Protein AF-A0A959DKN3-F1 (afdb_monomer_lite)

Radius of gyration: 27.21 Å; chains: 1; bounding box: 76×93×56 Å

Secondary structure (DSSP, 8-state):
---------------------------HHHHIIIIITTTS--S---GGG-SS--HHHHHHHHHHH--SHHHHHHHHHHHHHS--STT-S-HHHHHHH-SPPPP---HHHHHHHHHHHHHSPPP--TTHHHHHHHH--SPPPPPP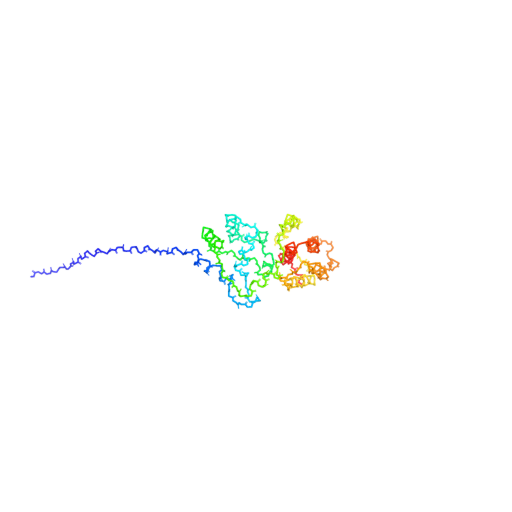THHHHHHHHHHHT----BTTBPEEE-HHHHHHHHHHHHHHHHS-S---TTHHHHHHHHHHHHSPPGGG-S-TT-HHHHHHHHHHHHHHHHHHT-SSHHHHHHHHHHHHHHHHHHHHHEEE--

Structure (mmCIF, N/CA/C/O backbone):
data_AF-A0A959DKN3-F1
#
_entry.id   AF-A0A959DKN3-F1
#
loop_
_atom_site.group_PDB
_atom_site.id
_atom_site.type_symbol
_atom_site.label_atom_id
_atom_site.label_alt_id
_atom_site.label_comp_id
_atom_site.label_asym_id
_atom_site.label_entity_id
_atom_site.label_seq_id
_atom_site.pdbx_PDB_ins_code
_atom_site.Cartn_x
_atom_site.Cartn_y
_atom_site.Cartn_z
_atom_site.occupancy
_atom_site.B_iso_or_equiv
_atom_site.auth_seq_id
_atom_site.auth_comp_id
_atom_site.auth_asym_id
_atom_site.auth_atom_id
_atom_site.pdbx_PDB_model_num
ATOM 1 N N . MET A 1 1 ? -56.287 -75.025 18.715 1.00 42.72 1 MET A N 1
ATOM 2 C CA . MET A 1 1 ? -55.729 -75.278 17.366 1.00 42.72 1 MET A CA 1
ATOM 3 C C . MET A 1 1 ? -56.513 -74.422 16.380 1.00 42.72 1 MET A C 1
ATOM 5 O O . MET A 1 1 ? -57.729 -74.550 16.443 1.00 42.72 1 MET A O 1
ATOM 9 N N . PRO A 1 2 ? -55.921 -73.618 15.477 1.00 58.72 2 PRO A N 1
ATOM 10 C CA . PRO A 1 2 ? -54.515 -73.231 15.309 1.00 58.72 2 PRO A CA 1
ATOM 11 C C . PRO A 1 2 ? -54.271 -71.694 15.233 1.00 58.72 2 PRO A C 1
ATOM 13 O O . PRO A 1 2 ? -55.194 -70.922 15.024 1.00 58.72 2 PRO A O 1
ATOM 16 N N . LEU A 1 3 ? -52.984 -71.335 15.359 1.00 41.75 3 LEU A N 1
ATOM 17 C CA . LEU A 1 3 ? -52.214 -70.274 14.674 1.00 41.75 3 LEU A CA 1
ATOM 18 C C . LEU A 1 3 ? -52.651 -68.793 14.783 1.00 41.75 3 LEU A C 1
ATOM 20 O O . LEU A 1 3 ? -53.693 -68.387 14.295 1.00 41.75 3 LEU A O 1
ATOM 24 N N . LEU A 1 4 ? -51.866 -67.961 15.486 1.00 50.88 4 LEU A N 1
ATOM 25 C CA . LEU A 1 4 ? -50.709 -67.203 14.954 1.00 50.88 4 LEU A CA 1
ATOM 26 C C . LEU A 1 4 ? -51.130 -66.153 13.912 1.00 50.88 4 LEU A C 1
ATOM 28 O O . LEU A 1 4 ? -51.417 -66.506 12.778 1.00 50.88 4 LEU A O 1
ATOM 32 N N . ILE A 1 5 ? -51.056 -64.866 14.267 1.00 53.66 5 ILE A N 1
ATOM 33 C CA . ILE A 1 5 ? -50.046 -63.949 13.715 1.00 53.66 5 ILE A CA 1
ATOM 34 C C . ILE A 1 5 ? -50.030 -62.645 14.523 1.00 53.66 5 ILE A C 1
ATOM 36 O O . ILE A 1 5 ? -51.020 -61.958 14.748 1.00 53.66 5 ILE A O 1
ATOM 40 N N . PHE A 1 6 ? -48.815 -62.390 14.975 1.00 54.50 6 PHE A N 1
ATOM 41 C CA . PHE A 1 6 ? -48.241 -61.231 15.617 1.00 54.50 6 PHE A CA 1
ATOM 42 C C . PHE A 1 6 ? -48.359 -60.000 14.700 1.00 54.50 6 PHE A C 1
ATOM 44 O O . PHE A 1 6 ? -47.881 -60.043 13.571 1.00 54.50 6 PHE A O 1
ATOM 51 N N . SER A 1 7 ? -48.928 -58.891 15.170 1.00 52.72 7 SER A N 1
ATOM 52 C CA . SER A 1 7 ? -48.533 -57.569 14.666 1.00 52.72 7 SER A CA 1
ATOM 53 C C . SER A 1 7 ? -48.800 -56.509 15.726 1.00 52.72 7 SER A C 1
ATOM 55 O O . SER A 1 7 ? -49.830 -55.841 15.771 1.00 52.72 7 SER A O 1
ATOM 57 N N . LEU A 1 8 ? -47.834 -56.428 16.636 1.00 56.06 8 LEU A N 1
ATOM 58 C CA . LEU A 1 8 ? -47.603 -55.308 17.528 1.00 56.06 8 LEU A CA 1
ATOM 59 C C . LEU A 1 8 ? -47.197 -54.099 16.671 1.00 56.06 8 LEU A C 1
ATOM 61 O O . LEU A 1 8 ? -46.013 -53.875 16.438 1.00 56.06 8 LEU A O 1
ATOM 65 N N . PHE A 1 9 ? -48.167 -53.324 16.188 1.00 54.66 9 PHE A N 1
ATOM 66 C CA . PHE A 1 9 ? -47.894 -51.990 15.657 1.00 54.66 9 PHE A CA 1
ATOM 67 C C . PHE A 1 9 ? -47.978 -50.995 16.817 1.00 54.66 9 PHE A C 1
ATOM 69 O O . PHE A 1 9 ? -48.997 -50.352 17.064 1.00 54.66 9 PHE A O 1
ATOM 76 N N . LEU A 1 10 ? -46.893 -50.943 17.594 1.00 52.59 10 LEU A N 1
ATOM 77 C CA . LEU A 1 10 ? -46.654 -49.880 18.559 1.00 52.59 10 LEU A CA 1
ATOM 78 C C . LEU A 1 10 ? -46.462 -48.586 17.752 1.00 52.59 10 LEU A C 1
ATOM 80 O O . LEU A 1 10 ? -45.443 -48.403 17.090 1.00 52.59 10 LEU A O 1
ATOM 84 N N . LEU A 1 11 ? -47.467 -47.711 17.772 1.00 51.62 11 LEU A N 1
ATOM 85 C CA . LEU A 1 11 ? -47.377 -46.334 17.288 1.00 51.62 11 LEU A CA 1
ATOM 86 C C . LEU A 1 11 ? -46.389 -45.574 18.182 1.00 51.62 11 LEU A C 1
ATOM 88 O O . LEU A 1 11 ? -46.758 -44.973 19.189 1.00 51.62 11 LEU A O 1
ATOM 92 N N . ILE A 1 12 ? -45.110 -45.638 17.821 1.00 54.75 12 ILE A N 1
ATOM 93 C CA . ILE A 1 12 ? -44.083 -44.753 18.359 1.00 54.75 12 ILE A CA 1
ATOM 94 C C . ILE A 1 12 ? -44.332 -43.394 17.701 1.00 54.75 12 ILE A C 1
ATOM 96 O O . ILE A 1 12 ? -43.938 -43.168 16.557 1.00 54.75 12 ILE A O 1
ATOM 100 N N . LEU A 1 13 ? -45.031 -42.493 18.398 1.00 55.94 13 LEU A N 1
ATOM 101 C CA . LEU A 1 13 ? -44.954 -41.066 18.094 1.00 55.94 13 LEU A CA 1
ATOM 102 C C . LEU A 1 13 ? -43.517 -40.621 18.392 1.00 55.94 13 LEU A C 1
ATOM 104 O O . LEU A 1 13 ? -43.190 -40.202 19.500 1.00 55.94 13 LEU A O 1
ATOM 108 N N . GLY A 1 14 ? -42.643 -40.774 17.400 1.00 48.59 14 GLY A N 1
ATOM 109 C CA . GLY A 1 14 ? -41.348 -40.119 17.383 1.00 48.59 14 GLY A CA 1
ATOM 110 C C . GLY A 1 14 ? -41.577 -38.621 17.247 1.00 48.59 14 GLY A C 1
ATOM 111 O O . GLY A 1 14 ? -42.029 -38.149 16.205 1.00 48.59 14 GLY A O 1
ATOM 112 N N . CYS A 1 15 ? -41.285 -37.871 18.307 1.00 47.53 15 CYS A N 1
ATOM 113 C CA . CYS A 1 15 ? -41.100 -36.432 18.209 1.00 47.53 15 CYS A CA 1
ATOM 114 C C . CYS A 1 15 ? -40.001 -36.158 17.174 1.00 47.53 15 CYS A C 1
ATOM 116 O O . CYS A 1 15 ? -38.834 -36.464 17.419 1.00 47.53 15 CYS A O 1
ATOM 118 N N . ASN A 1 16 ? -40.363 -35.554 16.041 1.00 50.94 16 ASN A N 1
ATOM 119 C CA . ASN A 1 16 ? -39.405 -34.877 15.174 1.00 50.94 16 ASN A CA 1
ATOM 120 C C . ASN A 1 16 ? -38.874 -33.662 15.940 1.00 50.94 16 ASN A C 1
ATOM 122 O O . ASN A 1 16 ? -39.424 -32.566 15.859 1.00 50.94 16 ASN A O 1
ATOM 126 N N . GLN A 1 17 ? -37.798 -33.854 16.698 1.00 51.88 17 GLN A N 1
ATOM 127 C CA . GLN A 1 17 ? -36.894 -32.752 16.976 1.00 51.88 17 GLN A CA 1
ATOM 128 C C . GLN A 1 17 ? -36.149 -32.484 15.673 1.00 51.88 17 GLN A C 1
ATOM 130 O O . GLN A 1 17 ? -35.078 -33.027 15.418 1.00 51.88 17 GLN A O 1
ATOM 135 N N . THR A 1 18 ? -36.739 -31.650 14.819 1.00 41.91 18 THR A N 1
ATOM 136 C CA . THR A 1 18 ? -35.932 -30.821 13.932 1.00 41.91 18 THR A CA 1
ATOM 137 C C . THR A 1 18 ? -35.032 -30.008 14.848 1.00 41.91 18 THR A C 1
ATOM 139 O O . THR A 1 18 ? -35.462 -29.010 15.429 1.00 41.91 18 THR A O 1
ATOM 142 N N . SER A 1 19 ? -33.797 -30.473 15.038 1.00 46.41 19 SER A N 1
ATOM 143 C CA . SER A 1 19 ? -32.715 -29.614 15.479 1.00 46.41 19 SER A CA 1
ATOM 144 C C . SER A 1 19 ? -32.533 -28.586 14.369 1.00 46.41 19 SER A C 1
ATOM 146 O O . SER A 1 19 ? -31.730 -28.767 13.455 1.00 46.41 19 SER A O 1
ATOM 148 N N . ASN A 1 20 ? -33.337 -27.524 14.413 1.00 42.75 20 ASN A N 1
ATOM 149 C CA . ASN A 1 20 ? -32.914 -26.255 13.863 1.00 42.75 20 ASN A CA 1
ATOM 150 C C . ASN A 1 20 ? -31.587 -25.996 14.563 1.00 42.75 20 ASN A C 1
ATOM 152 O O . ASN A 1 20 ? -31.570 -25.759 15.773 1.00 42.75 20 ASN A O 1
ATOM 156 N N . GLY A 1 21 ? -30.483 -26.184 13.841 1.00 38.47 21 GLY A N 1
ATOM 157 C CA . GLY A 1 21 ? -29.200 -25.692 14.293 1.00 38.47 21 GLY A CA 1
ATOM 158 C C . GLY A 1 21 ? -29.416 -24.213 14.544 1.00 38.47 21 GLY A C 1
ATOM 159 O O . GLY A 1 21 ? -29.596 -23.448 13.602 1.00 38.47 21 GLY A O 1
ATOM 160 N N . ILE A 1 22 ? -29.522 -23.833 15.814 1.00 42.72 22 ILE A N 1
ATOM 161 C CA . ILE A 1 22 ? -29.377 -22.445 16.207 1.00 42.72 22 ILE A CA 1
ATOM 162 C C . ILE A 1 22 ? -27.910 -22.179 15.906 1.00 42.72 22 ILE A C 1
ATOM 164 O O . ILE A 1 22 ? -27.031 -22.535 16.687 1.00 42.72 22 ILE A O 1
ATOM 168 N N . GLU A 1 23 ? -27.644 -21.681 14.704 1.00 48.72 23 GLU A N 1
ATOM 169 C CA . GLU A 1 23 ? -26.384 -21.038 14.398 1.00 48.72 23 GLU A CA 1
ATOM 170 C C . GLU A 1 23 ? -26.355 -19.822 15.319 1.00 48.72 23 GLU A C 1
ATOM 172 O O . GLU A 1 23 ? -27.047 -18.829 15.099 1.00 48.72 23 GLU A O 1
ATOM 177 N N . THR A 1 24 ? -25.704 -19.973 16.471 1.00 52.00 24 THR A N 1
ATOM 178 C CA . THR A 1 24 ? -25.562 -18.896 17.441 1.00 52.00 24 THR A CA 1
ATOM 179 C C . THR A 1 24 ? -24.863 -17.757 16.711 1.00 52.00 24 THR A C 1
ATOM 181 O O . THR A 1 24 ? -23.69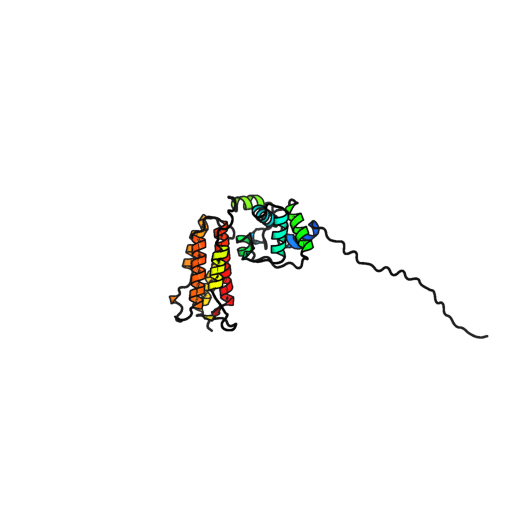2 -17.891 16.358 1.00 52.00 24 THR A O 1
ATOM 184 N N . GLN A 1 25 ? -25.593 -16.679 16.417 1.00 68.75 25 GLN A N 1
ATOM 185 C CA . GLN A 1 25 ? -25.053 -15.517 15.720 1.00 68.75 25 GLN A CA 1
ATOM 186 C C . GLN A 1 25 ? -23.854 -15.004 16.525 1.00 68.75 25 GLN A C 1
ATOM 188 O O . GLN A 1 25 ? -24.012 -14.605 17.681 1.00 68.75 25 GLN A O 1
ATOM 193 N N . SER A 1 26 ? -22.651 -15.097 15.954 1.00 80.38 26 SER A N 1
ATOM 194 C CA . SER A 1 26 ? -21.432 -14.660 16.631 1.00 80.38 26 SER A CA 1
ATOM 195 C C . SER A 1 26 ? -21.464 -13.155 16.845 1.00 80.38 26 SER A C 1
ATOM 197 O O . SER A 1 26 ? -21.915 -12.392 15.989 1.00 80.38 26 SER A O 1
ATOM 199 N N . THR A 1 27 ? -20.978 -12.717 18.000 1.00 91.56 27 THR A N 1
ATOM 200 C CA . THR A 1 27 ? -20.916 -11.290 18.329 1.00 91.56 27 THR A CA 1
ATOM 201 C C . THR A 1 27 ? -19.882 -10.571 17.456 1.00 91.56 27 THR A C 1
ATOM 203 O O . THR A 1 27 ? -18.929 -11.177 16.958 1.00 91.56 27 THR A O 1
ATOM 206 N N . ALA A 1 28 ? -20.007 -9.248 17.315 1.00 91.62 28 ALA A N 1
ATOM 207 C CA . ALA A 1 28 ? -19.018 -8.445 16.589 1.00 91.62 28 ALA A CA 1
ATOM 208 C C . ALA A 1 28 ? -17.594 -8.594 17.169 1.00 91.62 28 ALA A C 1
ATOM 210 O O . ALA A 1 28 ? -16.632 -8.694 16.411 1.00 91.62 28 ALA A O 1
ATOM 211 N N . ALA A 1 29 ? -17.459 -8.698 18.497 1.00 93.44 29 ALA A N 1
ATOM 212 C CA . ALA A 1 29 ? -16.178 -8.940 19.165 1.00 93.44 29 ALA A CA 1
ATOM 213 C C . ALA A 1 29 ? -15.566 -10.304 18.790 1.00 93.44 29 ALA A C 1
ATOM 215 O O . ALA A 1 29 ? -14.375 -10.404 18.492 1.00 93.44 29 ALA A O 1
ATOM 216 N N . GLU A 1 30 ? -16.381 -11.363 18.766 1.00 94.31 30 GLU A N 1
ATOM 217 C CA . GLU A 1 30 ? -15.944 -12.693 18.322 1.00 94.31 30 GLU A CA 1
ATOM 218 C C . GLU A 1 30 ? -15.526 -12.681 16.849 1.00 94.31 30 GLU A C 1
ATOM 220 O O . GLU A 1 30 ? -14.524 -13.300 16.491 1.00 94.31 30 GLU A O 1
ATOM 225 N N . ASN A 1 31 ? -16.251 -11.943 16.006 1.00 94.94 31 ASN A N 1
ATOM 226 C CA . ASN A 1 31 ? -15.935 -11.805 14.587 1.00 94.94 31 ASN A CA 1
ATOM 227 C C . ASN A 1 31 ? -14.637 -11.021 14.350 1.00 94.94 31 ASN A C 1
ATOM 229 O O . ASN A 1 31 ? -13.834 -11.434 13.515 1.00 94.94 31 ASN A O 1
ATOM 233 N N . VAL A 1 32 ? -14.366 -9.962 15.119 1.00 95.88 32 VAL A N 1
ATOM 234 C CA . VAL A 1 32 ? -13.070 -9.258 15.086 1.00 95.88 32 VAL A CA 1
ATOM 235 C C . VAL A 1 32 ? -11.925 -10.218 15.409 1.00 95.88 32 VAL A C 1
ATOM 237 O O . VAL A 1 32 ? -10.952 -10.299 14.657 1.00 95.88 32 VAL A O 1
ATOM 240 N N . ASN A 1 33 ? -12.055 -10.999 16.484 1.00 93.38 33 ASN A N 1
ATOM 241 C CA . ASN A 1 33 ? -11.022 -11.959 16.879 1.00 93.38 33 ASN A CA 1
ATOM 242 C C . ASN A 1 33 ? -10.828 -13.070 15.841 1.00 93.38 33 ASN A C 1
ATOM 244 O O . ASN A 1 33 ? -9.698 -13.452 15.542 1.00 93.38 33 ASN A O 1
ATOM 248 N N . ARG A 1 34 ? -11.925 -13.573 15.270 1.00 93.38 34 ARG A N 1
ATOM 249 C CA . ARG A 1 34 ? -11.907 -14.667 14.294 1.00 93.38 34 ARG A CA 1
ATOM 250 C C . ARG A 1 34 ? -11.340 -14.245 12.941 1.00 93.38 34 ARG A C 1
ATOM 252 O O . ARG A 1 34 ? -10.588 -15.011 12.347 1.00 93.38 34 ARG A O 1
ATOM 259 N N . TYR A 1 35 ? -11.729 -13.072 12.446 1.00 95.75 35 TYR A N 1
ATOM 260 C CA . TYR A 1 35 ? -11.482 -12.680 11.058 1.00 95.75 35 TYR A CA 1
ATOM 261 C C . TYR A 1 35 ? -10.420 -11.594 10.892 1.00 95.75 35 TYR A C 1
ATOM 263 O O . TYR A 1 35 ? -9.766 -11.546 9.854 1.00 95.75 35 TYR A O 1
ATOM 271 N N . CYS A 1 36 ? -10.230 -10.720 11.882 1.00 96.56 36 CYS A N 1
ATOM 272 C CA . CYS A 1 36 ? -9.334 -9.569 11.751 1.00 96.56 36 CYS A CA 1
ATOM 273 C C . CYS A 1 36 ? -8.008 -9.811 12.477 1.00 96.56 36 CYS A C 1
ATOM 275 O O . CYS A 1 36 ? -6.940 -9.689 11.878 1.00 96.56 36 CYS A O 1
ATOM 277 N N . VAL A 1 37 ? -8.072 -10.198 13.756 1.00 95.50 37 VAL A N 1
ATOM 278 C CA . VAL A 1 37 ? -6.893 -10.308 14.640 1.00 95.50 37 VAL A CA 1
ATOM 279 C C . VAL A 1 37 ? -5.945 -11.437 14.225 1.00 95.50 37 VAL A C 1
ATOM 281 O O . VAL A 1 37 ? -4.753 -11.364 14.515 1.00 95.50 37 VAL A O 1
ATOM 284 N N . VAL A 1 38 ? -6.435 -12.435 13.479 1.00 93.19 38 VAL A N 1
ATOM 285 C CA . VAL A 1 38 ? -5.608 -13.522 12.924 1.00 93.19 38 VAL A CA 1
ATOM 286 C C . VAL A 1 38 ? -4.409 -13.003 12.117 1.00 93.19 38 VAL A C 1
ATOM 288 O O . VAL A 1 38 ? -3.334 -13.594 12.180 1.00 93.19 38 VAL A O 1
ATOM 291 N N . CYS A 1 39 ? -4.575 -11.872 11.423 1.00 96.19 39 CYS A N 1
ATOM 292 C CA . CYS A 1 39 ? -3.494 -11.184 10.717 1.00 96.19 39 CYS A CA 1
ATOM 293 C C . CYS A 1 39 ? -3.134 -9.853 11.392 1.00 96.19 39 CYS A C 1
ATOM 295 O O . CYS A 1 39 ? -1.956 -9.553 11.578 1.00 96.19 39 CYS A O 1
ATOM 297 N N . HIS A 1 40 ? -4.136 -9.061 11.789 1.00 96.69 40 HIS A N 1
ATOM 298 C CA . HIS A 1 40 ? -3.973 -7.743 12.414 1.00 96.69 40 HIS A CA 1
ATOM 299 C C . HIS A 1 40 ? -3.761 -7.857 13.929 1.00 96.69 40 HIS A C 1
ATOM 301 O O . HIS A 1 40 ? -4.529 -7.326 14.734 1.00 96.69 40 HIS A O 1
ATOM 307 N N . THR A 1 41 ? -2.731 -8.607 14.309 1.00 95.31 41 THR A N 1
ATOM 308 C CA . THR A 1 41 ? -2.482 -9.012 15.693 1.00 95.31 41 THR A CA 1
ATOM 309 C C . THR A 1 41 ? -2.159 -7.838 16.622 1.00 95.31 41 THR A C 1
ATOM 311 O O . THR A 1 41 ? -1.542 -6.848 16.224 1.00 95.31 41 THR A O 1
ATOM 314 N N . SER A 1 42 ? -2.551 -7.979 17.888 1.00 94.38 42 SER A N 1
ATOM 315 C CA . SER A 1 42 ? -2.141 -7.117 19.002 1.00 94.38 42 SER A CA 1
ATOM 316 C C . SER A 1 42 ? -0.982 -7.707 19.815 1.00 94.38 42 SER A C 1
ATOM 318 O O . SER A 1 42 ? -0.538 -7.102 20.787 1.00 94.38 42 SER A O 1
ATOM 320 N N . GLN A 1 43 ? -0.488 -8.892 19.442 1.00 94.88 43 GLN A N 1
ATOM 321 C CA . GLN A 1 43 ? 0.599 -9.557 20.156 1.00 94.88 43 GLN A CA 1
ATOM 322 C C . GLN A 1 43 ? 1.924 -8.799 20.007 1.00 94.88 43 GLN A C 1
ATOM 324 O O . GLN A 1 43 ? 2.211 -8.208 18.966 1.00 94.88 43 GLN A O 1
ATOM 329 N N . ASN A 1 44 ? 2.773 -8.906 21.031 1.00 93.00 44 ASN A N 1
ATOM 330 C CA . ASN A 1 44 ? 4.137 -8.371 21.059 1.00 93.00 44 ASN A CA 1
ATOM 331 C C . ASN A 1 44 ? 5.102 -9.178 20.178 1.00 93.00 44 ASN A C 1
ATOM 333 O O . ASN A 1 44 ? 6.092 -9.735 20.657 1.00 93.00 44 ASN A O 1
ATOM 337 N N . LEU A 1 45 ? 4.800 -9.269 18.887 1.00 91.94 45 LEU A N 1
ATOM 338 C CA . LEU A 1 45 ? 5.707 -9.839 17.902 1.00 91.94 45 LEU A CA 1
ATOM 339 C C . LEU A 1 45 ? 6.751 -8.795 17.485 1.00 91.94 45 LEU A C 1
ATOM 341 O O . LEU A 1 45 ? 6.443 -7.596 17.490 1.00 91.94 45 LEU A O 1
ATOM 345 N N . PRO A 1 46 ? 7.965 -9.234 17.101 1.00 88.44 46 PRO A N 1
ATOM 346 C CA . PRO A 1 46 ? 8.886 -8.391 16.354 1.00 88.44 46 PRO A CA 1
ATOM 347 C C . PRO A 1 46 ? 8.199 -7.862 15.098 1.00 88.44 46 PRO A C 1
ATOM 349 O O . PRO A 1 46 ? 7.409 -8.569 14.464 1.00 88.44 46 PRO A O 1
ATOM 352 N N . GLU A 1 47 ? 8.499 -6.624 14.730 1.00 82.81 47 GLU A N 1
ATOM 353 C CA . GLU A 1 47 ? 7.800 -5.939 13.651 1.00 82.81 47 GLU A CA 1
ATOM 354 C C . GLU A 1 47 ? 7.951 -6.685 12.317 1.00 82.81 47 GLU A C 1
ATOM 356 O O . GLU A 1 47 ? 6.986 -6.873 11.579 1.00 82.81 47 GLU A O 1
ATOM 361 N N . GLU A 1 48 ? 9.147 -7.199 12.035 1.00 86.44 48 GLU A N 1
ATOM 362 C CA . GLU A 1 48 ? 9.477 -8.009 10.861 1.00 86.44 48 GLU A CA 1
ATOM 363 C C . GLU A 1 48 ? 8.684 -9.322 10.758 1.00 86.44 48 GLU A C 1
ATOM 365 O O . GLU A 1 48 ? 8.619 -9.912 9.683 1.00 86.44 48 GLU A O 1
ATOM 370 N N . SER A 1 49 ? 8.076 -9.775 11.860 1.00 92.38 49 SER A N 1
ATOM 371 C CA . SER A 1 49 ? 7.233 -10.977 11.901 1.00 92.38 49 SER A CA 1
ATOM 372 C C . SER A 1 49 ? 5.752 -10.679 11.652 1.00 92.38 49 SER A C 1
ATOM 374 O O . SER A 1 49 ? 4.951 -11.609 11.542 1.00 92.38 49 SER A O 1
ATOM 376 N N . LEU A 1 50 ? 5.363 -9.402 11.582 1.00 92.94 50 LEU A N 1
ATOM 377 C CA . LEU A 1 50 ? 3.997 -9.014 11.246 1.00 92.94 50 LEU A CA 1
ATOM 378 C C . LEU A 1 50 ? 3.703 -9.316 9.774 1.00 92.94 50 LEU A C 1
ATOM 380 O O . LEU A 1 50 ? 4.551 -9.135 8.903 1.00 92.94 50 LEU A O 1
ATOM 384 N N . ILE A 1 51 ? 2.467 -9.730 9.502 1.00 95.12 51 ILE A N 1
ATOM 385 C CA . ILE A 1 51 ? 1.956 -9.973 8.142 1.00 95.12 51 ILE A CA 1
ATOM 386 C C . ILE A 1 51 ? 0.874 -8.968 7.728 1.00 95.12 51 ILE A C 1
ATOM 388 O O . ILE A 1 51 ? 0.400 -8.996 6.598 1.00 95.12 51 ILE A O 1
ATOM 392 N N . ALA A 1 52 ? 0.468 -8.098 8.651 1.00 96.25 52 ALA A N 1
ATOM 393 C CA . ALA A 1 52 ? -0.486 -7.017 8.460 1.00 96.25 52 ALA A CA 1
ATOM 394 C C . ALA A 1 52 ? -0.232 -5.942 9.537 1.00 96.25 52 ALA A C 1
ATOM 396 O O . ALA A 1 52 ? 0.363 -6.250 10.576 1.00 96.25 52 ALA A O 1
ATOM 397 N N . PRO A 1 53 ? -0.669 -4.685 9.340 1.00 94.81 53 PRO A N 1
ATOM 398 C CA . PRO A 1 53 ? -0.557 -3.672 10.387 1.00 94.81 53 PRO A CA 1
ATOM 399 C C . PRO A 1 53 ? -1.422 -4.052 11.604 1.00 94.81 53 PRO A C 1
ATOM 401 O O . PRO A 1 53 ? -2.503 -4.609 11.408 1.00 94.81 53 PRO A O 1
ATOM 404 N N . PRO A 1 54 ? -1.030 -3.723 12.848 1.00 96.00 54 PRO A N 1
ATOM 405 C CA . PRO A 1 54 ? -1.895 -3.924 14.013 1.00 96.00 54 PRO A CA 1
ATOM 406 C C . PRO A 1 54 ? -3.278 -3.287 13.810 1.00 96.00 54 PRO A C 1
ATOM 408 O O . PRO A 1 54 ? -3.378 -2.199 13.236 1.00 96.00 54 PRO A O 1
ATOM 411 N N . LEU A 1 55 ? -4.349 -3.935 14.285 1.00 97.62 55 LEU A N 1
ATOM 412 C CA . LEU A 1 55 ? -5.719 -3.458 14.035 1.00 97.62 55 LEU A CA 1
ATOM 413 C C . LEU A 1 55 ? -5.968 -2.053 14.607 1.00 97.62 55 LEU A C 1
ATOM 415 O O . LEU A 1 55 ? -6.671 -1.250 13.998 1.00 97.62 55 LEU A O 1
ATOM 419 N N . GLU A 1 56 ? -5.326 -1.721 15.727 1.00 96.69 56 GLU A N 1
ATOM 420 C CA . GLU A 1 56 ? -5.343 -0.373 16.304 1.00 96.69 56 GLU A CA 1
ATOM 421 C C . GLU A 1 56 ? -4.738 0.680 15.352 1.00 96.69 56 GLU A C 1
ATOM 423 O O . GLU A 1 56 ? -5.259 1.789 15.241 1.00 96.69 56 GLU A O 1
ATOM 428 N N . ALA A 1 57 ? -3.694 0.336 14.589 1.00 94.56 57 ALA A N 1
ATOM 429 C CA . ALA A 1 57 ? -3.122 1.226 13.574 1.00 94.56 57 ALA A CA 1
ATOM 430 C C . ALA A 1 57 ? -4.128 1.515 12.451 1.00 94.56 57 ALA A C 1
ATOM 432 O O . ALA A 1 57 ? -4.294 2.664 12.034 1.00 94.56 57 ALA A O 1
ATOM 433 N N . VAL A 1 58 ? -4.824 0.466 11.994 1.00 96.62 58 VAL A N 1
ATOM 434 C CA . VAL A 1 58 ? -5.886 0.568 10.982 1.00 96.62 58 VAL A CA 1
ATOM 435 C C . VAL A 1 58 ? -7.005 1.466 11.496 1.00 96.62 58 VAL A C 1
ATOM 437 O O . VAL A 1 58 ? -7.396 2.410 10.810 1.00 96.62 58 VAL A O 1
ATOM 440 N N . LYS A 1 59 ? -7.468 1.229 12.730 1.00 97.19 59 LYS A N 1
ATOM 441 C CA . LYS A 1 59 ? -8.487 2.052 13.384 1.00 97.19 59 LYS A CA 1
ATOM 442 C C . LYS A 1 59 ? -8.086 3.528 13.404 1.00 97.19 59 LYS A C 1
ATOM 444 O O . LYS A 1 59 ? -8.842 4.356 12.902 1.00 97.19 59 LYS A O 1
ATOM 449 N N . ARG A 1 60 ? -6.907 3.863 13.941 1.00 94.88 60 ARG A N 1
ATOM 450 C CA . ARG A 1 60 ? -6.443 5.258 14.065 1.00 94.88 60 ARG A CA 1
ATOM 451 C C . ARG A 1 60 ? -6.357 5.960 12.714 1.00 94.88 60 ARG A C 1
ATOM 453 O O . ARG A 1 60 ? -6.781 7.112 12.593 1.00 94.88 60 ARG A O 1
ATOM 460 N N . ARG A 1 61 ? -5.858 5.263 11.687 1.00 92.62 61 ARG A N 1
ATOM 461 C CA . ARG A 1 61 ? -5.782 5.819 10.332 1.00 92.62 61 ARG A CA 1
ATOM 462 C C . ARG A 1 61 ? -7.171 6.111 9.767 1.00 92.62 61 ARG A C 1
ATOM 464 O O . ARG A 1 61 ? -7.409 7.226 9.315 1.00 92.62 61 ARG A O 1
ATOM 471 N N . TYR A 1 62 ? -8.091 5.151 9.845 1.00 95.25 62 TYR A N 1
ATOM 472 C CA . TYR A 1 62 ? -9.461 5.351 9.371 1.00 95.25 62 TYR A CA 1
ATOM 473 C C . TYR A 1 62 ? -10.216 6.415 10.178 1.00 95.25 62 TYR A C 1
ATOM 475 O O . TYR A 1 62 ? -11.026 7.124 9.603 1.00 95.25 62 TYR A O 1
ATOM 483 N N . GLN A 1 63 ? -9.958 6.566 11.480 1.00 94.81 63 GLN A N 1
ATOM 484 C CA . GLN A 1 63 ? -10.578 7.623 12.292 1.00 94.81 63 GLN A CA 1
ATOM 485 C C . GLN A 1 63 ? -10.031 9.018 11.972 1.00 94.81 63 GLN A C 1
ATOM 487 O O . GLN A 1 63 ? -10.759 9.997 12.109 1.00 94.81 63 GLN A O 1
ATOM 492 N N . THR A 1 64 ? -8.766 9.110 11.555 1.00 90.56 64 THR A N 1
ATOM 493 C CA . THR A 1 64 ? -8.163 10.373 11.106 1.00 90.56 64 THR A CA 1
ATOM 494 C C . THR A 1 64 ? -8.818 10.843 9.807 1.00 90.56 64 THR A C 1
ATOM 496 O O . THR A 1 64 ? -9.185 12.008 9.704 1.00 90.56 64 THR A O 1
ATOM 499 N N . GLU A 1 65 ? -9.009 9.930 8.849 1.00 89.25 65 GLU A N 1
ATOM 500 C CA . GLU A 1 65 ? -9.628 10.234 7.551 1.00 89.25 65 GLU A CA 1
ATOM 501 C C . GLU A 1 65 ? -11.158 10.388 7.650 1.00 89.25 65 GLU A C 1
ATOM 503 O O . GLU A 1 65 ? -11.760 11.311 7.104 1.00 89.25 65 GLU A O 1
ATOM 508 N N . TYR A 1 66 ? -11.805 9.490 8.394 1.00 94.31 66 TYR A N 1
ATOM 509 C CA . TYR A 1 66 ? -13.255 9.412 8.552 1.00 94.31 66 TYR A CA 1
ATOM 510 C C . TYR A 1 66 ? -13.633 9.514 10.038 1.00 94.31 66 TYR A C 1
ATOM 512 O O . TYR A 1 66 ? -14.001 8.519 10.665 1.00 94.31 66 TYR A O 1
ATOM 520 N N . PRO A 1 67 ? -13.583 10.719 10.635 1.00 93.25 67 PRO A N 1
ATOM 521 C CA . PRO A 1 67 ? -13.902 10.906 12.053 1.00 93.25 67 PRO A CA 1
ATOM 522 C C . PRO A 1 67 ? -15.391 10.691 12.368 1.00 93.25 67 PRO A C 1
ATOM 524 O O . PRO A 1 67 ? -15.767 10.472 13.520 1.00 93.25 67 PRO A O 1
ATOM 527 N N . VAL A 1 68 ? -16.257 10.750 11.352 1.00 97.44 68 VAL A N 1
ATOM 528 C CA . VAL A 1 68 ? -17.695 10.492 11.479 1.00 97.44 68 VAL A CA 1
ATOM 529 C C . VAL A 1 68 ? -17.950 8.988 11.435 1.00 97.44 68 VAL A C 1
ATOM 531 O O . VAL A 1 68 ? -17.638 8.335 10.442 1.00 97.44 68 VAL A O 1
ATOM 534 N N . ARG A 1 69 ? -18.575 8.456 12.493 1.00 97.81 69 ARG A N 1
ATOM 535 C CA . ARG A 1 69 ? -18.828 7.019 12.698 1.00 97.81 69 ARG A CA 1
ATOM 536 C C . ARG A 1 69 ? -19.440 6.311 11.488 1.00 97.81 69 ARG A C 1
ATOM 538 O O . ARG A 1 69 ? -18.935 5.274 11.073 1.00 97.81 69 ARG A O 1
ATOM 545 N N . ASP A 1 70 ? -20.509 6.855 10.916 1.00 98.19 70 ASP A N 1
ATOM 546 C CA . ASP A 1 70 ? -21.204 6.191 9.805 1.00 98.19 70 ASP A CA 1
ATOM 547 C C . ASP A 1 70 ? -20.332 6.149 8.543 1.00 98.19 70 ASP A C 1
ATOM 549 O O . ASP A 1 70 ? -20.257 5.116 7.877 1.00 98.19 70 ASP A O 1
ATOM 553 N N . THR A 1 71 ? -19.589 7.226 8.267 1.00 97.56 71 THR A N 1
ATOM 554 C CA . THR A 1 71 ? -18.611 7.269 7.173 1.00 97.56 71 THR A CA 1
ATOM 555 C C . THR A 1 71 ? -17.464 6.291 7.420 1.00 97.56 71 THR A C 1
ATOM 557 O O . THR A 1 71 ? -17.089 5.562 6.508 1.00 97.56 71 THR A O 1
ATOM 560 N N . PHE A 1 72 ? -16.943 6.203 8.648 1.00 98.38 72 PHE A N 1
ATOM 561 C CA . PHE A 1 72 ? -15.930 5.211 9.018 1.00 98.38 72 PHE A CA 1
ATOM 562 C C . PHE A 1 72 ? -16.405 3.788 8.710 1.00 98.38 72 PHE A C 1
ATOM 564 O O . PHE A 1 72 ? -15.703 3.031 8.038 1.00 98.38 72 PHE A O 1
ATOM 571 N N . ILE A 1 73 ? -17.614 3.439 9.170 1.00 98.62 73 ILE A N 1
ATOM 572 C CA . ILE A 1 73 ? -18.202 2.109 8.971 1.00 98.62 73 ILE A CA 1
ATOM 573 C C . ILE A 1 73 ? -18.359 1.834 7.481 1.00 98.62 73 ILE A C 1
ATOM 575 O O . ILE A 1 73 ? -17.942 0.777 7.009 1.00 98.62 73 ILE A O 1
ATOM 579 N N . GLN A 1 74 ? -18.915 2.788 6.733 1.00 98.25 74 GLN A N 1
ATOM 580 C CA . GLN A 1 74 ? -19.117 2.660 5.294 1.00 98.25 74 GLN A CA 1
ATOM 581 C C . GLN A 1 74 ? -17.796 2.421 4.554 1.00 98.25 74 GLN A C 1
ATOM 583 O O . GLN A 1 74 ? -17.705 1.498 3.742 1.00 98.25 74 GLN A O 1
ATOM 588 N N . GLN A 1 75 ? -16.772 3.226 4.835 1.00 97.62 75 GLN A N 1
ATOM 589 C CA . GLN A 1 75 ? -15.504 3.179 4.108 1.00 97.62 75 GLN A CA 1
ATOM 590 C C . GLN A 1 75 ? -14.684 1.939 4.468 1.00 97.62 75 GLN A C 1
ATOM 592 O O . GLN A 1 75 ? -14.189 1.254 3.574 1.00 97.62 75 GLN A O 1
ATOM 597 N N . MET A 1 76 ? -14.620 1.573 5.752 1.00 97.75 76 MET A N 1
ATOM 598 C CA . MET A 1 76 ? -13.968 0.332 6.176 1.00 97.75 76 MET A CA 1
ATOM 599 C C . MET A 1 76 ? -14.677 -0.894 5.595 1.00 97.75 76 MET A C 1
ATOM 601 O O . MET A 1 76 ? -14.023 -1.797 5.076 1.00 97.75 76 MET A O 1
ATOM 605 N N . THR A 1 77 ? -16.014 -0.905 5.606 1.00 97.75 77 THR A N 1
ATOM 606 C CA . THR A 1 77 ? -16.798 -1.996 5.008 1.00 97.75 77 THR A CA 1
ATOM 607 C C . THR A 1 77 ? -16.535 -2.120 3.512 1.00 97.75 77 THR A C 1
ATOM 609 O O . THR A 1 77 ? -16.305 -3.222 3.014 1.00 97.75 77 THR A O 1
ATOM 612 N N . SER A 1 78 ? -16.521 -0.990 2.801 1.00 96.88 78 SER A N 1
ATOM 613 C CA . SER A 1 78 ? -16.215 -0.931 1.370 1.00 96.88 78 SER A CA 1
ATOM 614 C C . SER A 1 78 ? -14.833 -1.512 1.064 1.00 96.88 78 SER A C 1
ATOM 616 O O . SER A 1 78 ? -14.715 -2.375 0.192 1.00 96.88 78 SER A O 1
ATOM 618 N N . PHE A 1 79 ? -13.807 -1.115 1.825 1.00 97.06 79 PHE A N 1
ATOM 619 C CA . PHE A 1 79 ? -12.446 -1.610 1.633 1.00 97.06 79 PHE A CA 1
ATOM 620 C C . PHE A 1 79 ? -12.312 -3.107 1.935 1.00 97.06 79 PHE A C 1
ATOM 622 O O . PHE A 1 79 ? -11.670 -3.816 1.174 1.00 97.06 79 PHE A O 1
ATOM 629 N N . VAL A 1 80 ? -12.938 -3.631 2.994 1.00 96.50 80 VAL A N 1
ATOM 630 C CA . VAL A 1 80 ? -12.866 -5.075 3.303 1.00 96.50 80 VAL A CA 1
ATOM 631 C C . VAL A 1 80 ? -13.580 -5.921 2.236 1.00 96.50 80 VAL A C 1
ATOM 633 O O . VAL A 1 80 ? -13.114 -7.012 1.898 1.00 96.50 80 VAL A O 1
ATOM 636 N N . LEU A 1 81 ? -14.692 -5.425 1.676 1.00 95.56 81 LEU A N 1
ATOM 637 C CA . LEU A 1 81 ? -15.431 -6.103 0.603 1.00 95.56 81 LEU A CA 1
ATOM 638 C C . LEU A 1 81 ? -14.704 -6.061 -0.746 1.00 95.56 81 LEU A C 1
ATOM 640 O O . LEU A 1 81 ? -14.764 -7.031 -1.514 1.00 95.56 81 LEU A O 1
ATOM 644 N N . TYR A 1 82 ? -14.045 -4.936 -1.026 1.00 95.19 82 TYR A N 1
ATOM 645 C CA . TYR A 1 82 ? -13.367 -4.651 -2.285 1.00 95.19 82 TYR A CA 1
ATOM 646 C C . TYR A 1 82 ? -11.993 -4.021 -2.020 1.00 95.19 82 TYR A C 1
ATOM 648 O O . TYR A 1 82 ? -11.816 -2.830 -2.300 1.00 95.19 82 TYR A O 1
ATOM 656 N N . PRO A 1 83 ? -11.029 -4.792 -1.473 1.00 94.94 83 PRO A N 1
ATOM 657 C CA . PRO A 1 83 ? -9.697 -4.270 -1.222 1.00 94.94 83 PRO A CA 1
ATOM 658 C C . PRO A 1 83 ? -9.081 -3.822 -2.535 1.00 94.94 83 PRO A C 1
ATOM 660 O O . PRO A 1 83 ? -9.055 -4.572 -3.511 1.00 94.94 83 PRO A O 1
ATOM 663 N N . ASP A 1 84 ? -8.613 -2.586 -2.548 1.00 90.62 84 ASP A N 1
ATOM 664 C CA . ASP A 1 84 ? -8.125 -1.938 -3.747 1.00 90.62 84 ASP A CA 1
ATOM 665 C C . ASP A 1 84 ? -6.981 -0.996 -3.386 1.00 90.62 84 ASP A C 1
ATOM 667 O O . ASP A 1 84 ? -6.987 -0.356 -2.331 1.00 90.62 84 ASP A O 1
ATOM 671 N N . HIS A 1 85 ? -5.973 -0.952 -4.249 1.00 88.25 85 HIS A N 1
ATOM 672 C CA . HIS A 1 85 ? -4.779 -0.175 -3.985 1.00 88.25 85 HIS A CA 1
ATOM 673 C C . HIS A 1 85 ? -5.019 1.339 -4.026 1.00 88.25 85 HIS A C 1
ATOM 675 O O . HIS A 1 85 ? -4.395 2.056 -3.244 1.00 88.25 85 HIS A O 1
ATOM 681 N N . GLU A 1 86 ? -5.898 1.818 -4.909 1.00 82.69 86 GLU A N 1
ATOM 682 C CA . GLU A 1 86 ? -6.216 3.244 -5.054 1.00 82.69 86 GLU A CA 1
ATOM 683 C C . GLU A 1 86 ? -7.064 3.735 -3.875 1.00 82.69 86 GLU A C 1
ATOM 685 O O . GLU A 1 86 ? -6.926 4.873 -3.430 1.00 82.69 86 GLU A O 1
ATOM 690 N N . LYS A 1 87 ? -7.900 2.849 -3.318 1.00 84.50 87 LYS A N 1
ATOM 691 C CA . LYS A 1 87 ? -8.755 3.126 -2.149 1.00 84.50 87 LYS A CA 1
ATOM 692 C C . LYS A 1 87 ? -8.077 2.880 -0.801 1.00 84.50 87 LYS A C 1
ATOM 694 O O . LYS A 1 87 ? -8.698 3.084 0.242 1.00 84.50 87 LYS A O 1
ATOM 699 N N . ALA A 1 88 ? -6.840 2.388 -0.785 1.00 90.69 88 ALA A N 1
ATOM 700 C CA . ALA A 1 88 ? -6.128 2.142 0.460 1.00 90.69 88 ALA A CA 1
ATOM 701 C C . ALA A 1 88 ? -5.765 3.462 1.159 1.00 90.69 88 ALA A C 1
ATOM 703 O O . ALA A 1 88 ? -5.378 4.423 0.513 1.00 90.69 88 ALA A O 1
ATOM 704 N N . LEU A 1 89 ? -5.813 3.492 2.494 1.00 90.94 89 LEU A N 1
ATOM 705 C CA . LEU A 1 89 ? -5.374 4.658 3.280 1.00 90.94 89 LEU A CA 1
ATOM 706 C C . LEU A 1 89 ? -3.970 4.508 3.875 1.00 90.94 89 LEU A C 1
ATOM 708 O O . LEU A 1 89 ? -3.409 5.473 4.387 1.00 90.94 89 LEU A O 1
ATOM 712 N N . MET A 1 90 ? -3.422 3.291 3.889 1.00 91.38 90 MET A N 1
ATOM 713 C CA . MET A 1 90 ? -2.161 2.949 4.556 1.00 91.38 90 MET A CA 1
ATOM 714 C C . MET A 1 90 ? -1.112 2.528 3.522 1.00 91.38 90 MET A C 1
ATOM 716 O O . MET A 1 90 ? -0.725 1.363 3.465 1.00 91.38 90 MET A O 1
ATOM 720 N N . PHE A 1 91 ? -0.656 3.462 2.686 1.00 90.81 91 PHE A N 1
ATOM 721 C CA . PHE A 1 91 ? 0.207 3.166 1.531 1.00 90.81 91 PHE A CA 1
ATOM 722 C C . PHE A 1 91 ? 1.492 2.411 1.891 1.00 90.81 91 PHE A C 1
ATOM 724 O O . PHE A 1 91 ? 1.808 1.406 1.256 1.00 90.81 91 PHE A O 1
ATOM 731 N N . GLY A 1 92 ? 2.178 2.818 2.965 1.00 89.69 92 GLY A N 1
ATOM 732 C CA . GLY A 1 92 ? 3.363 2.110 3.462 1.00 89.69 92 GLY A CA 1
ATOM 733 C C . GLY A 1 92 ? 3.058 0.675 3.913 1.00 89.69 92 GLY A C 1
ATOM 734 O O . GLY A 1 92 ? 3.846 -0.235 3.651 1.00 89.69 92 GLY A O 1
ATOM 735 N N . ALA A 1 93 ? 1.884 0.441 4.516 1.00 92.00 93 ALA A N 1
ATOM 736 C CA . ALA A 1 93 ? 1.442 -0.899 4.898 1.00 92.00 93 ALA A CA 1
ATOM 737 C C . ALA A 1 93 ? 1.114 -1.752 3.666 1.00 92.00 93 ALA A C 1
ATOM 739 O O . ALA A 1 93 ? 1.525 -2.904 3.613 1.00 92.00 93 ALA A O 1
ATOM 740 N N . VAL A 1 94 ? 0.449 -1.187 2.654 1.00 93.38 94 VAL A N 1
ATOM 741 C CA . VAL A 1 94 ? 0.169 -1.891 1.391 1.00 93.38 94 VAL A CA 1
ATOM 742 C C . VAL A 1 94 ? 1.457 -2.217 0.640 1.00 93.38 94 VAL A C 1
ATOM 744 O O . VAL A 1 94 ? 1.596 -3.323 0.131 1.00 93.38 94 VAL A O 1
ATOM 747 N N . ARG A 1 95 ? 2.440 -1.311 0.605 1.00 91.56 95 ARG A N 1
ATOM 748 C CA . ARG A 1 95 ? 3.749 -1.590 -0.008 1.00 91.56 95 ARG A CA 1
ATOM 749 C C . ARG A 1 95 ? 4.464 -2.749 0.689 1.00 91.56 95 ARG A C 1
ATOM 751 O O . ARG A 1 95 ? 5.054 -3.598 0.028 1.00 91.56 95 ARG A O 1
ATOM 758 N N . ARG A 1 96 ? 4.404 -2.790 2.021 1.00 90.38 96 ARG A N 1
ATOM 759 C CA . ARG A 1 96 ? 5.079 -3.810 2.830 1.00 90.38 96 ARG A CA 1
ATOM 760 C C . ARG A 1 96 ? 4.366 -5.161 2.824 1.00 90.38 96 ARG A C 1
ATOM 762 O O . ARG A 1 96 ? 5.000 -6.181 2.584 1.00 90.38 96 ARG A O 1
ATOM 769 N N . PHE A 1 97 ? 3.072 -5.168 3.123 1.00 92.44 97 PHE A N 1
ATOM 770 C CA . PHE A 1 97 ? 2.279 -6.378 3.353 1.00 92.44 97 PHE A CA 1
ATOM 771 C C . PHE A 1 97 ? 1.473 -6.818 2.128 1.00 92.44 97 PHE A C 1
ATOM 773 O O . PHE A 1 97 ? 0.819 -7.855 2.184 1.00 92.44 97 PHE A O 1
ATOM 780 N N . GLN A 1 98 ? 1.549 -6.066 1.024 1.00 92.00 98 GLN A N 1
ATOM 781 C CA . GLN A 1 98 ? 0.642 -6.165 -0.124 1.00 92.00 98 GLN A CA 1
ATOM 782 C C . GLN A 1 98 ? -0.794 -5.747 0.239 1.00 92.00 98 GLN A C 1
ATOM 784 O O . GLN A 1 98 ? -1.105 -5.415 1.387 1.00 92.00 98 GLN A O 1
ATOM 789 N N . ILE A 1 99 ? -1.675 -5.675 -0.762 1.00 94.06 99 ILE A N 1
ATOM 790 C CA . ILE A 1 99 ? -3.087 -5.362 -0.522 1.00 94.06 99 ILE A CA 1
ATOM 791 C C . ILE A 1 99 ? -3.739 -6.477 0.304 1.00 94.06 99 ILE A C 1
ATOM 793 O O . ILE A 1 99 ? -3.475 -7.662 0.095 1.00 94.06 99 ILE A O 1
ATOM 797 N N . MET A 1 100 ? -4.602 -6.095 1.246 1.00 95.50 100 MET A N 1
ATOM 798 C CA . MET A 1 100 ? -5.353 -7.048 2.059 1.00 95.50 100 MET A CA 1
ATOM 799 C C . MET A 1 100 ? -6.186 -7.975 1.154 1.00 95.50 100 MET A C 1
ATOM 801 O O . MET A 1 100 ? -6.939 -7.481 0.316 1.00 95.50 100 MET A O 1
ATOM 805 N N . PRO A 1 101 ? -6.121 -9.308 1.319 1.00 94.38 101 PRO A N 1
ATOM 806 C CA . PRO A 1 101 ? -6.984 -10.212 0.570 1.00 94.38 101 PRO A CA 1
ATOM 807 C C . PRO A 1 101 ? -8.460 -10.030 0.943 1.00 94.38 101 PRO A C 1
ATOM 809 O O . PRO A 1 101 ? -8.793 -9.850 2.119 1.00 94.38 101 PRO A O 1
ATOM 812 N N . LYS A 1 102 ? -9.356 -10.157 -0.043 1.00 93.62 102 LYS A N 1
ATOM 813 C CA . LYS A 1 102 ? -10.807 -10.151 0.190 1.00 93.62 102 LYS A CA 1
ATOM 814 C C . LYS A 1 102 ? -11.197 -11.274 1.153 1.00 93.62 102 LYS A C 1
ATOM 816 O O . LYS A 1 102 ? -10.864 -12.436 0.923 1.00 93.62 102 LYS A O 1
ATOM 821 N N . GLN A 1 103 ? -11.936 -10.925 2.202 1.00 89.38 103 GLN A N 1
ATOM 822 C CA . GLN A 1 103 ? -12.382 -11.886 3.208 1.00 89.38 103 GLN A CA 1
ATOM 823 C C . GLN A 1 103 ? -13.751 -12.484 2.839 1.00 89.38 103 GLN A C 1
ATOM 825 O O . GLN A 1 103 ? -14.611 -11.763 2.326 1.00 89.38 103 GLN A O 1
ATOM 830 N N . PRO A 1 104 ? -13.993 -13.781 3.105 1.00 90.06 104 PRO A N 1
ATOM 831 C CA . PRO A 1 104 ? -15.277 -14.435 2.857 1.00 90.06 104 PRO A CA 1
ATOM 832 C C . PRO A 1 104 ? -16.273 -14.127 3.990 1.00 90.06 104 PRO A C 1
ATOM 834 O O . PRO A 1 104 ? -16.709 -15.024 4.709 1.00 90.06 104 PRO A O 1
ATOM 837 N N . ILE A 1 105 ? -16.581 -12.844 4.191 1.00 92.25 105 ILE A N 1
ATOM 838 C CA . ILE A 1 105 ? -17.477 -12.351 5.245 1.00 92.25 105 ILE A CA 1
ATOM 839 C C . ILE A 1 105 ? -18.619 -11.584 4.582 1.00 92.25 105 ILE A C 1
ATOM 841 O O . ILE A 1 105 ? -18.399 -10.786 3.670 1.00 92.25 105 ILE A O 1
ATOM 845 N N . GLU A 1 106 ? -19.839 -11.808 5.059 1.00 93.44 106 GLU A N 1
ATOM 846 C CA . GLU A 1 106 ? -21.019 -11.088 4.588 1.00 93.44 106 GLU A CA 1
ATOM 847 C C . GLU A 1 106 ? -20.939 -9.592 4.918 1.00 93.44 106 GLU A C 1
ATOM 849 O O . GLU A 1 106 ? -20.504 -9.195 6.001 1.00 93.44 106 GLU A O 1
ATOM 854 N N . GLY A 1 107 ? -21.418 -8.744 4.002 1.00 93.94 107 GLY A N 1
ATOM 855 C CA . GLY A 1 107 ? -21.308 -7.286 4.133 1.00 93.94 107 GLY A CA 1
ATOM 856 C C . GLY A 1 107 ? -21.934 -6.726 5.416 1.00 93.94 107 GLY A C 1
ATOM 857 O O . GLY A 1 107 ? -21.368 -5.823 6.027 1.00 93.94 107 GLY A O 1
ATOM 858 N N . ALA A 1 108 ? -23.055 -7.297 5.869 1.00 94.88 108 ALA A N 1
ATOM 859 C CA . ALA A 1 108 ? -23.694 -6.901 7.126 1.00 94.88 108 ALA A CA 1
ATOM 860 C C . ALA A 1 108 ? -22.802 -7.193 8.347 1.00 94.88 108 ALA A C 1
ATOM 862 O O . ALA A 1 108 ? -22.635 -6.332 9.207 1.00 94.88 108 ALA A O 1
ATOM 863 N N . ALA A 1 109 ? -22.159 -8.365 8.380 1.00 95.69 109 ALA A N 1
ATOM 864 C CA . ALA A 1 109 ? -21.235 -8.727 9.451 1.00 95.69 109 ALA A CA 1
ATOM 865 C C . ALA A 1 109 ? -19.966 -7.856 9.428 1.00 95.69 109 ALA A C 1
ATOM 867 O O . ALA A 1 109 ? -19.468 -7.474 10.484 1.00 95.69 109 ALA A O 1
ATOM 868 N N . ILE A 1 110 ? -19.466 -7.477 8.245 1.00 97.25 110 ILE A N 1
ATOM 869 C CA . ILE A 1 110 ? -18.351 -6.522 8.126 1.00 97.25 110 ILE A CA 1
ATOM 870 C C . ILE A 1 110 ? -18.741 -5.152 8.698 1.00 97.25 110 ILE A C 1
ATOM 872 O O . ILE A 1 110 ? -17.943 -4.551 9.416 1.00 97.25 110 ILE A O 1
ATOM 876 N N . ALA A 1 111 ? -19.958 -4.670 8.435 1.00 98.06 111 ALA A N 1
ATOM 877 C CA . ALA A 1 111 ? -20.427 -3.401 8.987 1.00 98.06 111 ALA A CA 1
ATOM 878 C C . ALA A 1 111 ? -20.517 -3.435 10.524 1.00 98.06 111 ALA A C 1
ATOM 880 O O . ALA A 1 111 ? -20.123 -2.473 11.183 1.00 98.06 111 ALA A O 1
ATOM 881 N N . GLU A 1 112 ? -20.963 -4.553 11.107 1.00 98.06 112 GLU A N 1
ATOM 882 C CA . GLU A 1 112 ? -20.958 -4.766 12.562 1.00 98.06 112 GLU A CA 1
ATOM 883 C C . GLU A 1 112 ? -19.534 -4.813 13.142 1.00 98.06 112 GLU A C 1
ATOM 885 O O . GLU A 1 112 ? -19.269 -4.203 14.180 1.00 98.06 112 GLU A O 1
ATOM 890 N N . ILE A 1 113 ? -18.600 -5.482 12.456 1.00 97.94 113 ILE A N 1
ATOM 891 C CA . ILE A 1 113 ? -17.170 -5.500 12.806 1.00 97.94 113 ILE A CA 1
ATOM 892 C C . ILE A 1 113 ? -16.593 -4.078 12.779 1.00 97.94 113 ILE A C 1
ATOM 894 O O . ILE A 1 113 ? -15.949 -3.658 13.740 1.00 97.94 113 ILE A O 1
ATOM 898 N N . ALA A 1 114 ? -16.843 -3.315 11.712 1.00 98.31 114 ALA A N 1
ATOM 899 C CA . ALA A 1 114 ? -16.351 -1.947 11.569 1.00 98.31 114 ALA A CA 1
ATOM 900 C C . ALA A 1 114 ? -16.941 -1.018 12.643 1.00 98.31 114 ALA A C 1
ATOM 902 O O . ALA A 1 114 ? -16.216 -0.217 13.235 1.00 98.31 114 ALA A O 1
ATOM 903 N N . ALA A 1 115 ? -18.232 -1.166 12.955 1.00 98.62 115 ALA A N 1
ATOM 904 C CA . ALA A 1 115 ? -18.880 -0.450 14.050 1.00 98.62 115 ALA A CA 1
ATOM 905 C C . ALA A 1 115 ? -18.210 -0.758 15.396 1.00 98.62 115 ALA A C 1
ATOM 907 O O . ALA A 1 115 ? -17.848 0.159 16.134 1.00 98.62 115 ALA A O 1
ATOM 908 N N . PHE A 1 116 ? -17.965 -2.041 15.679 1.00 98.38 116 PHE A N 1
ATOM 909 C CA . PHE A 1 116 ? -17.264 -2.459 16.889 1.00 98.38 116 PHE A CA 1
ATOM 910 C C . PHE A 1 116 ? -15.857 -1.856 16.970 1.00 98.38 116 PHE A C 1
ATOM 912 O O . PHE A 1 116 ? -15.489 -1.314 18.013 1.00 98.38 116 PHE A O 1
ATOM 919 N N . ILE A 1 117 ? -15.091 -1.907 15.875 1.00 98.38 117 ILE A N 1
ATOM 920 C CA . ILE A 1 117 ? -13.749 -1.318 15.796 1.00 98.38 117 ILE A CA 1
ATOM 921 C C . ILE A 1 117 ? -13.799 0.180 16.107 1.00 98.38 117 ILE A C 1
ATOM 923 O O . ILE A 1 117 ? -12.964 0.658 16.872 1.00 98.38 117 ILE A O 1
ATOM 927 N N . PHE A 1 118 ? -14.769 0.928 15.573 1.00 98.38 118 PHE A N 1
ATOM 928 C CA . PHE A 1 118 ? -14.900 2.361 15.855 1.00 98.38 118 PHE A CA 1
ATOM 929 C C . PHE A 1 118 ? -15.191 2.632 17.338 1.00 98.38 118 PHE A C 1
ATOM 931 O O . PHE A 1 118 ? -14.480 3.413 17.978 1.00 98.38 118 PHE A O 1
ATOM 938 N N . ASP A 1 119 ? -16.194 1.948 17.889 1.00 98.19 119 ASP A N 1
ATOM 939 C CA . ASP A 1 119 ? -16.768 2.249 19.205 1.00 98.19 119 ASP A CA 1
ATOM 940 C C . ASP A 1 119 ? -15.887 1.794 20.381 1.00 98.19 119 ASP A C 1
ATOM 942 O O . ASP A 1 119 ? -15.987 2.342 21.479 1.00 98.19 119 ASP A O 1
ATOM 946 N N . ASN A 1 120 ? -15.017 0.800 20.174 1.00 97.81 120 ASN A N 1
ATOM 947 C CA . ASN A 1 120 ? -14.313 0.127 21.268 1.00 97.81 120 ASN A CA 1
ATOM 948 C C . ASN A 1 120 ? -12.813 0.399 21.265 1.00 97.81 120 ASN A C 1
ATOM 950 O O . ASN A 1 120 ? -12.178 0.512 20.220 1.00 97.81 120 ASN A O 1
ATOM 954 N N . ARG A 1 121 ? -12.209 0.450 22.452 1.00 96.00 121 ARG A N 1
ATOM 955 C CA . ARG A 1 121 ? -10.750 0.390 22.569 1.00 96.00 121 ARG A CA 1
ATOM 956 C C . ARG A 1 121 ? -10.275 -0.990 22.113 1.00 96.00 121 ARG A C 1
ATOM 958 O O . ARG A 1 121 ? -10.831 -1.991 22.555 1.00 96.00 121 ARG A O 1
ATOM 965 N N . LEU A 1 122 ? -9.256 -1.024 21.260 1.00 95.94 122 LEU A N 1
ATOM 966 C CA . LEU A 1 122 ? -8.630 -2.265 20.825 1.00 95.94 122 LEU A CA 1
ATOM 967 C C . LEU A 1 122 ? -7.361 -2.538 21.627 1.00 95.94 122 LEU A C 1
ATOM 969 O O . LEU A 1 122 ? -6.715 -1.620 22.142 1.00 95.94 122 LEU A O 1
ATOM 973 N N . ASP A 1 123 ? -7.009 -3.816 21.713 1.00 95.06 123 ASP A N 1
ATOM 974 C CA . ASP A 1 123 ? -5.699 -4.224 22.195 1.00 95.06 123 ASP A CA 1
ATOM 975 C C . ASP A 1 123 ? -4.623 -3.815 21.181 1.00 95.06 123 ASP A C 1
ATOM 977 O O . ASP A 1 123 ? -4.845 -3.817 19.966 1.00 95.06 123 ASP A O 1
ATOM 981 N N . GLN A 1 124 ? -3.435 -3.493 21.682 1.00 94.19 124 GLN A N 1
ATOM 982 C CA . GLN A 1 124 ? -2.289 -3.081 20.876 1.00 94.19 124 GLN A CA 1
ATOM 983 C C . GLN A 1 124 ? -0.998 -3.677 21.454 1.00 94.19 124 GLN A C 1
ATOM 985 O O . GLN A 1 124 ? -0.944 -3.903 22.666 1.00 94.19 124 GLN A O 1
ATOM 990 N N . PRO A 1 125 ? 0.046 -3.875 20.634 1.00 93.50 125 PRO A N 1
ATOM 991 C CA . PRO A 1 125 ? 1.366 -4.242 21.136 1.00 93.50 125 PRO A CA 1
ATOM 992 C C . PRO A 1 125 ? 1.942 -3.168 22.071 1.00 93.50 125 PRO A C 1
ATOM 994 O O . PRO A 1 125 ? 1.703 -1.974 21.889 1.00 93.50 125 PRO A O 1
ATOM 997 N N . ASP A 1 126 ? 2.780 -3.566 23.023 1.00 93.94 126 ASP A N 1
ATOM 998 C CA . ASP A 1 126 ? 3.412 -2.673 24.002 1.00 93.94 126 ASP A CA 1
ATOM 999 C C . ASP A 1 126 ? 4.307 -1.619 23.331 1.00 93.94 126 ASP A C 1
ATOM 1001 O O . ASP A 1 126 ? 4.400 -0.479 23.786 1.00 93.94 126 ASP A O 1
ATOM 1005 N N . TRP A 1 127 ? 4.943 -1.980 22.213 1.00 89.94 127 TRP A N 1
ATOM 1006 C CA . TRP A 1 127 ? 5.801 -1.086 21.431 1.00 89.94 127 TRP A CA 1
ATOM 1007 C C . TRP A 1 127 ? 5.019 -0.093 20.555 1.00 89.94 127 TRP A C 1
ATOM 1009 O O . TRP A 1 127 ? 5.607 0.857 20.032 1.00 89.94 127 TRP A O 1
ATOM 1019 N N . PHE A 1 128 ? 3.706 -0.288 20.391 1.00 91.38 128 PHE A N 1
ATOM 1020 C CA . PHE A 1 128 ? 2.909 0.403 19.379 1.00 91.38 128 PHE A CA 1
ATOM 1021 C C . PHE A 1 128 ? 2.889 1.920 19.551 1.00 91.38 128 PHE A C 1
ATOM 1023 O O . PHE A 1 128 ? 3.098 2.645 18.585 1.00 91.38 128 PHE A O 1
ATOM 1030 N N . GLU A 1 129 ? 2.661 2.416 20.767 1.00 90.62 129 GLU A N 1
ATOM 1031 C CA . GLU A 1 129 ? 2.477 3.855 20.989 1.00 90.62 129 GLU A CA 1
ATOM 1032 C C . GLU A 1 129 ? 3.757 4.649 20.684 1.00 90.62 129 GLU A C 1
ATOM 1034 O O . GLU A 1 129 ? 3.710 5.670 20.000 1.00 90.62 129 GLU A O 1
ATOM 1039 N N . ALA A 1 130 ? 4.913 4.139 21.122 1.00 88.06 130 ALA A N 1
ATOM 1040 C CA . ALA A 1 130 ? 6.207 4.755 20.841 1.00 88.06 130 ALA A CA 1
ATOM 1041 C C . ALA A 1 130 ? 6.509 4.765 19.333 1.00 88.06 130 ALA A C 1
ATOM 1043 O O . ALA A 1 130 ? 6.917 5.792 18.790 1.00 88.06 130 ALA A O 1
ATOM 1044 N N . HIS A 1 131 ? 6.255 3.643 18.652 1.00 85.88 131 HIS A N 1
ATOM 1045 C CA . HIS A 1 131 ? 6.427 3.531 17.204 1.00 85.88 131 HIS A CA 1
ATOM 1046 C C . HIS A 1 131 ? 5.474 4.469 16.440 1.00 85.88 131 HIS A C 1
ATOM 1048 O O . HIS A 1 131 ? 5.885 5.166 15.512 1.00 85.88 131 HIS A O 1
ATOM 1054 N N . TYR A 1 132 ? 4.199 4.540 16.840 1.00 85.00 132 TYR A N 1
ATOM 1055 C CA . TYR A 1 132 ? 3.193 5.374 16.180 1.00 85.00 132 TYR A CA 1
ATOM 1056 C C . TYR A 1 132 ? 3.588 6.857 16.198 1.00 85.00 132 TYR A C 1
ATOM 1058 O O . TYR A 1 132 ? 3.522 7.517 15.160 1.00 85.00 132 TYR A O 1
ATOM 1066 N N . GLN A 1 133 ? 4.063 7.354 17.345 1.00 81.69 133 GLN A N 1
ATOM 1067 C CA . GLN A 1 133 ? 4.503 8.743 17.521 1.00 81.69 133 GLN A CA 1
ATOM 1068 C C . GLN A 1 133 ? 5.741 9.089 16.686 1.00 81.69 133 GLN A C 1
ATOM 1070 O O . GLN A 1 133 ? 5.804 10.174 16.111 1.00 81.69 133 GLN A O 1
ATOM 1075 N N . GLN A 1 134 ? 6.703 8.168 16.580 1.00 78.38 134 GLN A N 1
ATOM 1076 C CA . GLN A 1 134 ? 7.881 8.348 15.722 1.00 78.38 134 GLN A CA 1
ATOM 1077 C C . GLN A 1 134 ? 7.492 8.414 14.241 1.00 78.38 134 GLN A C 1
ATOM 1079 O O . GLN A 1 134 ? 8.013 9.239 13.490 1.00 78.38 134 GLN A O 1
ATOM 1084 N N . SER A 1 135 ? 6.538 7.579 13.831 1.00 72.88 135 SER A N 1
ATOM 1085 C CA . SER A 1 135 ? 6.134 7.443 12.434 1.00 72.88 135 SER A CA 1
ATOM 1086 C C . SER A 1 135 ? 5.104 8.482 11.971 1.00 72.88 135 SER A C 1
ATOM 1088 O O . SER A 1 135 ? 4.956 8.663 10.763 1.00 72.88 135 SER A O 1
ATOM 1090 N N . HIS A 1 136 ? 4.396 9.170 12.874 1.00 72.50 136 HIS A N 1
ATOM 1091 C CA . HIS A 1 136 ? 3.301 10.096 12.526 1.00 72.50 136 HIS A CA 1
ATOM 1092 C C . HIS A 1 136 ? 3.375 11.431 13.299 1.00 72.50 136 HIS A C 1
ATOM 1094 O O . HIS A 1 136 ? 2.440 11.775 14.021 1.00 72.50 136 HIS A O 1
ATOM 1100 N N . PRO A 1 137 ? 4.461 12.218 13.161 1.00 56.78 137 PRO A N 1
ATOM 1101 C CA . PRO A 1 137 ? 4.651 13.438 13.948 1.00 56.78 137 PRO A CA 1
ATOM 1102 C C . PRO A 1 137 ? 3.775 14.636 13.523 1.00 56.78 137 PRO A C 1
ATOM 1104 O O . PRO A 1 137 ? 3.800 15.660 14.202 1.00 56.78 137 PRO A O 1
ATOM 1107 N N . GLN A 1 138 ? 3.018 14.559 12.419 1.00 53.69 138 GLN A N 1
ATOM 1108 C CA . GLN A 1 138 ? 2.176 15.655 11.907 1.00 53.69 138 GLN A CA 1
ATOM 1109 C C . GLN A 1 138 ? 0.830 15.137 11.384 1.00 53.69 138 GLN A C 1
ATOM 1111 O O . GLN A 1 138 ? 0.749 14.015 10.879 1.00 53.69 138 GLN A O 1
ATOM 1116 N N . ALA A 1 139 ? -0.218 15.962 11.496 1.00 49.81 139 ALA A N 1
ATOM 1117 C CA . ALA A 1 139 ? -1.532 15.667 10.932 1.00 49.81 139 ALA A CA 1
ATOM 1118 C C . ALA A 1 139 ? -1.411 15.481 9.414 1.00 49.81 139 ALA A C 1
ATOM 1120 O O . ALA A 1 139 ? -0.847 16.327 8.719 1.00 49.81 139 ALA A O 1
ATOM 1121 N N . SER A 1 140 ? -1.902 14.344 8.924 1.00 52.06 140 SER A N 1
ATOM 1122 C CA . SER A 1 140 ? -1.898 14.021 7.503 1.00 52.06 140 SER A CA 1
ATOM 1123 C C . SER A 1 140 ? -2.810 15.016 6.782 1.00 52.06 140 SER A C 1
ATOM 1125 O O . SER A 1 140 ? -3.969 15.206 7.152 1.00 52.06 140 SER A O 1
ATOM 1127 N N . ALA A 1 141 ? -2.241 15.746 5.826 1.00 53.56 141 ALA A N 1
ATOM 1128 C CA . ALA A 1 141 ? -3.027 16.531 4.893 1.00 53.56 141 ALA A CA 1
ATOM 1129 C C . ALA A 1 141 ? -3.654 15.559 3.892 1.00 53.56 141 ALA A C 1
ATOM 1131 O O . ALA A 1 141 ? -2.985 14.620 3.462 1.00 53.56 141 ALA A O 1
ATOM 1132 N N . SER A 1 142 ? -4.910 15.797 3.512 1.00 54.78 142 SER A N 1
ATOM 1133 C CA . SER A 1 142 ? -5.557 15.073 2.416 1.00 54.78 142 SER A CA 1
ATOM 1134 C C . SER A 1 142 ? -4.636 15.053 1.198 1.00 54.78 142 SER A C 1
ATOM 1136 O O . SER A 1 142 ? -4.109 16.110 0.833 1.00 54.78 142 SER A O 1
ATOM 1138 N N . LEU A 1 143 ? -4.469 13.889 0.566 1.00 57.97 143 LEU A N 1
ATOM 1139 C CA . LEU A 1 143 ? -3.743 13.757 -0.698 1.00 57.97 143 LEU A CA 1
ATOM 1140 C C . LEU A 1 143 ? -4.239 14.820 -1.691 1.00 57.97 143 LEU A C 1
ATOM 1142 O O . LEU A 1 143 ? -5.422 14.818 -2.035 1.00 57.97 143 LEU A O 1
ATOM 1146 N N . PRO A 1 144 ? -3.376 15.726 -2.181 1.00 55.97 144 PRO A N 1
ATOM 1147 C CA . PRO A 1 144 ? -3.684 16.480 -3.389 1.00 55.97 144 PRO A CA 1
ATOM 1148 C C . PRO A 1 144 ? -3.827 15.522 -4.583 1.00 55.97 144 PRO A C 1
ATOM 1150 O O . PRO A 1 144 ? -3.527 14.338 -4.456 1.00 55.97 144 PRO A O 1
ATOM 1153 N N . ASP A 1 145 ? -4.232 16.065 -5.733 1.00 68.81 145 ASP A N 1
ATOM 1154 C CA . ASP A 1 145 ? -4.581 15.482 -7.052 1.00 68.81 145 ASP A CA 1
ATOM 1155 C C . ASP A 1 145 ? -3.656 14.384 -7.668 1.00 68.81 145 ASP A C 1
ATOM 1157 O O . ASP A 1 145 ? -3.735 14.070 -8.848 1.00 68.81 145 ASP A O 1
ATOM 1161 N N . TYR A 1 146 ? -2.760 13.754 -6.906 1.00 73.38 146 TYR A N 1
ATOM 1162 C CA . TYR A 1 146 ? -1.894 12.651 -7.332 1.00 73.38 146 TYR A CA 1
ATOM 1163 C C . TYR A 1 146 ? -2.699 11.418 -7.755 1.00 73.38 146 TYR A C 1
ATOM 1165 O O . TYR A 1 146 ? -2.256 10.682 -8.631 1.00 73.38 146 TYR A O 1
ATOM 1173 N N . GLN A 1 147 ? -3.853 11.159 -7.129 1.00 75.56 147 GLN A N 1
ATOM 1174 C CA . GLN A 1 147 ? -4.692 10.009 -7.483 1.00 75.56 147 GLN A CA 1
ATOM 1175 C C . GLN A 1 147 ? -5.197 10.116 -8.923 1.00 75.56 147 GLN A C 1
ATOM 1177 O O . GLN A 1 147 ? -4.939 9.217 -9.721 1.00 75.56 147 GLN A O 1
ATOM 1182 N N . ASP A 1 148 ? -5.820 11.239 -9.284 1.00 80.31 148 ASP A N 1
ATOM 1183 C CA . ASP A 1 148 ? -6.320 11.457 -10.642 1.00 80.31 148 ASP A CA 1
ATOM 1184 C C . ASP A 1 148 ? -5.172 11.594 -11.651 1.00 80.31 148 ASP A C 1
ATOM 1186 O O . ASP A 1 148 ? -5.255 11.046 -12.751 1.00 80.31 148 ASP A O 1
ATOM 1190 N N . GLN A 1 149 ? -4.065 12.244 -11.274 1.00 80.94 149 GLN A N 1
ATOM 1191 C CA . GLN A 1 149 ? -2.882 12.370 -12.133 1.00 80.94 149 GLN A CA 1
ATOM 1192 C C . GLN A 1 149 ? -2.243 11.012 -12.449 1.00 80.94 149 GLN A C 1
ATOM 1194 O O . GLN A 1 149 ? -1.914 10.743 -13.605 1.00 80.94 149 GLN A O 1
ATOM 1199 N N . PHE A 1 150 ? -2.085 10.132 -11.455 1.00 83.25 150 PHE A N 1
ATOM 1200 C CA . PHE A 1 150 ? -1.549 8.788 -11.689 1.00 83.25 150 PHE A CA 1
ATOM 1201 C C . PHE A 1 150 ? -2.528 7.884 -12.414 1.00 83.25 150 PHE A C 1
ATOM 1203 O O . PHE A 1 150 ? -2.097 7.140 -13.287 1.00 83.25 150 PHE A O 1
ATOM 1210 N N . LYS A 1 151 ? -3.827 8.002 -12.138 1.00 83.00 151 LYS A N 1
ATOM 1211 C CA . LYS A 1 151 ? -4.843 7.280 -12.897 1.00 83.00 151 LYS A CA 1
ATOM 1212 C C . LYS A 1 151 ? -4.799 7.648 -14.380 1.00 83.00 151 LYS A C 1
ATOM 1214 O O . LYS A 1 151 ? -4.740 6.762 -15.225 1.00 83.00 151 LYS A O 1
ATOM 1219 N N . GLN A 1 152 ? -4.753 8.942 -14.705 1.00 82.81 152 GLN A N 1
ATOM 1220 C CA . GLN A 1 152 ? -4.604 9.402 -16.091 1.00 82.81 152 GLN A CA 1
ATOM 1221 C C . GLN A 1 152 ? -3.307 8.882 -16.718 1.00 82.81 152 GLN A C 1
ATOM 1223 O O . GLN A 1 152 ? -3.300 8.447 -17.867 1.00 82.81 152 GLN A O 1
ATOM 1228 N N . LEU A 1 153 ? -2.209 8.896 -15.959 1.00 79.31 153 LEU A N 1
ATOM 1229 C CA . LEU A 1 153 ? -0.921 8.382 -16.412 1.00 79.31 153 LEU A CA 1
ATOM 1230 C C . LEU A 1 153 ? -0.976 6.873 -16.712 1.00 79.31 153 LEU A C 1
ATOM 1232 O O . LEU A 1 153 ? -0.468 6.439 -17.747 1.00 79.31 153 LEU A O 1
ATOM 1236 N N . ASP A 1 154 ? -1.642 6.092 -15.865 1.00 78.12 154 ASP A N 1
ATOM 1237 C CA . ASP A 1 154 ? -1.822 4.650 -16.051 1.00 78.12 154 ASP A CA 1
ATOM 1238 C C . ASP A 1 154 ? -2.749 4.345 -17.238 1.00 78.12 154 ASP A C 1
ATOM 1240 O O . ASP A 1 154 ? -2.468 3.438 -18.025 1.00 78.12 154 ASP A O 1
ATOM 1244 N N . GLU A 1 155 ? -3.790 5.157 -17.449 1.00 77.56 155 GLU A N 1
ATOM 1245 C CA . GLU A 1 155 ? -4.653 5.101 -18.637 1.00 77.56 155 GLU A CA 1
ATOM 1246 C C . GLU A 1 155 ? -3.875 5.416 -19.929 1.00 77.56 155 GLU A C 1
ATOM 1248 O O . GLU A 1 155 ? -4.082 4.754 -20.948 1.00 77.56 155 GLU A O 1
ATOM 1253 N N . THR A 1 156 ? -2.925 6.366 -19.903 1.00 69.75 156 THR A N 1
ATOM 1254 C CA . THR A 1 156 ? -2.093 6.682 -21.086 1.00 69.75 156 THR A CA 1
ATOM 1255 C C . THR A 1 156 ? -1.145 5.561 -21.487 1.00 69.75 156 THR A C 1
ATOM 1257 O O . THR A 1 156 ? -0.615 5.568 -22.602 1.00 69.75 156 THR A O 1
ATOM 1260 N N . MET A 1 157 ? -0.915 4.591 -20.599 1.00 68.62 157 MET A N 1
ATOM 1261 C CA . MET A 1 157 ? -0.017 3.490 -20.894 1.00 68.62 157 MET A CA 1
ATOM 1262 C C . MET A 1 157 ? -0.575 2.585 -22.004 1.00 68.62 157 MET A C 1
ATOM 1264 O O . MET A 1 157 ? 0.229 1.906 -22.634 1.00 68.62 157 MET A O 1
ATOM 1268 N N . ASP A 1 158 ? -1.891 2.636 -22.282 1.00 56.88 158 ASP A N 1
ATOM 1269 C CA . ASP A 1 158 ? -2.626 1.924 -23.348 1.00 56.88 158 ASP A CA 1
ATOM 1270 C C . ASP A 1 158 ? -1.966 0.602 -23.768 1.00 56.88 158 ASP A C 1
ATOM 1272 O O . ASP A 1 158 ? -1.566 0.364 -24.912 1.00 56.88 158 ASP A O 1
ATOM 1276 N N . LEU A 1 159 ? -1.787 -0.264 -22.772 1.00 58.12 159 LEU A N 1
ATOM 1277 C CA . LEU A 1 159 ? -1.173 -1.568 -22.937 1.00 58.12 159 LEU A CA 1
ATOM 1278 C C . LEU A 1 159 ? -2.267 -2.571 -23.245 1.00 58.12 159 LEU A C 1
ATOM 1280 O O . LEU A 1 159 ? -2.539 -3.479 -22.457 1.00 58.12 159 LEU A O 1
ATOM 1284 N N . HIS A 1 160 ? -2.874 -2.442 -24.423 1.00 57.81 160 HIS A N 1
ATOM 1285 C CA . HIS A 1 160 ? -3.434 -3.625 -25.054 1.00 57.81 160 HIS A CA 1
ATOM 1286 C C . HIS A 1 160 ? -2.259 -4.600 -25.184 1.00 57.81 160 HIS A C 1
ATOM 1288 O O . HIS A 1 160 ? -1.381 -4.424 -26.034 1.00 57.81 160 HIS A O 1
ATOM 1294 N N . LEU A 1 161 ? -2.186 -5.580 -24.268 1.00 61.38 161 LEU A N 1
ATOM 1295 C CA . LEU A 1 161 ? -1.316 -6.744 -24.411 1.00 61.38 161 LEU A CA 1
ATOM 1296 C C . LEU A 1 161 ? -1.440 -7.160 -25.865 1.00 61.38 161 LEU A C 1
ATOM 1298 O O . LEU A 1 161 ? -2.573 -7.257 -26.331 1.00 61.38 161 LEU A O 1
ATOM 1302 N N . ASN A 1 162 ? -0.314 -7.311 -26.558 1.00 66.50 162 ASN A N 1
ATOM 1303 C CA . ASN A 1 162 ? -0.216 -7.548 -27.995 1.00 66.50 162 ASN A CA 1
ATOM 1304 C C . ASN A 1 162 ? -1.106 -8.741 -28.400 1.00 66.50 162 ASN A C 1
ATOM 1306 O O . ASN A 1 162 ? -0.654 -9.882 -28.383 1.00 66.50 162 ASN A O 1
ATOM 1310 N N . GLU A 1 163 ? -2.397 -8.483 -28.614 1.00 72.38 163 GLU A N 1
ATOM 1311 C CA . GLU A 1 163 ? -3.479 -9.476 -28.654 1.00 72.38 163 GLU A CA 1
ATOM 1312 C C . GLU A 1 163 ? -3.468 -10.480 -27.473 1.00 72.38 163 GLU A C 1
ATOM 1314 O O . GLU A 1 163 ? -3.703 -11.674 -27.634 1.00 72.38 163 GLU A O 1
ATOM 1319 N N . GLY A 1 164 ? -3.172 -10.002 -26.260 1.00 71.75 164 GLY A N 1
ATOM 1320 C CA . GLY A 1 164 ? -3.013 -10.829 -25.056 1.00 71.75 164 GLY A CA 1
ATOM 1321 C C . GLY A 1 164 ? -1.585 -11.335 -24.804 1.00 71.75 164 GLY A C 1
ATOM 1322 O O . GLY A 1 164 ? -1.340 -11.943 -23.761 1.00 71.75 164 GLY A O 1
ATOM 1323 N N . ALA A 1 165 ? -0.626 -11.067 -25.701 1.00 81.06 165 ALA A N 1
ATOM 1324 C CA . ALA A 1 165 ? 0.777 -11.454 -25.534 1.00 81.06 165 ALA A CA 1
ATOM 1325 C C . ALA A 1 165 ? 1.635 -10.382 -24.832 1.00 81.06 165 ALA A C 1
ATOM 1327 O O . ALA A 1 165 ? 1.362 -9.180 -24.909 1.00 81.06 165 ALA A O 1
ATOM 1328 N N . LYS A 1 166 ? 2.724 -10.824 -24.182 1.00 87.19 166 LYS A N 1
ATOM 1329 C CA . LYS A 1 166 ? 3.732 -9.929 -23.587 1.00 87.19 166 LYS A CA 1
ATOM 1330 C C . LYS A 1 166 ? 4.749 -9.463 -24.625 1.00 87.19 166 LYS A C 1
ATOM 1332 O O . LYS A 1 166 ? 5.091 -10.188 -25.558 1.00 87.19 166 LYS A O 1
ATOM 1337 N N . TRP A 1 167 ? 5.293 -8.275 -24.408 1.00 85.75 167 TRP A N 1
ATOM 1338 C CA . TRP A 1 167 ? 6.347 -7.686 -25.218 1.00 85.75 167 TRP A CA 1
ATOM 1339 C C . TRP A 1 167 ? 7.707 -8.302 -24.885 1.00 85.75 167 TRP A C 1
ATOM 1341 O O . TRP A 1 167 ? 8.128 -8.342 -23.730 1.00 85.75 167 TRP A O 1
ATOM 1351 N N . ILE A 1 168 ? 8.418 -8.763 -25.911 1.00 86.88 168 ILE A N 1
ATOM 1352 C CA . ILE A 1 168 ? 9.753 -9.345 -25.753 1.00 86.88 168 ILE A CA 1
ATOM 1353 C C . ILE A 1 168 ? 10.789 -8.221 -25.644 1.00 86.88 168 ILE A C 1
ATOM 1355 O O . ILE A 1 168 ? 10.837 -7.326 -26.492 1.00 86.88 168 ILE A O 1
ATOM 1359 N N . ILE A 1 169 ? 11.647 -8.286 -24.626 1.00 86.62 169 ILE A N 1
ATOM 1360 C CA . ILE A 1 169 ? 12.739 -7.329 -24.390 1.00 86.62 169 ILE A CA 1
ATOM 1361 C C . ILE A 1 169 ? 14.070 -8.047 -24.116 1.00 86.62 169 ILE A C 1
ATOM 1363 O O . ILE A 1 169 ? 14.069 -9.217 -23.733 1.00 86.62 169 ILE A O 1
ATOM 1367 N N . PRO A 1 170 ? 15.229 -7.382 -24.295 1.00 89.50 170 PRO A N 1
ATOM 1368 C CA . PRO A 1 170 ? 16.527 -7.995 -24.015 1.00 89.50 170 PRO A CA 1
ATOM 1369 C C . PRO A 1 170 ? 16.638 -8.532 -22.579 1.00 89.50 170 PRO A C 1
ATOM 1371 O O . PRO A 1 170 ? 16.251 -7.847 -21.633 1.00 89.50 170 PRO A O 1
ATOM 1374 N N . ASN A 1 171 ? 17.237 -9.716 -22.404 1.00 90.00 171 ASN A N 1
ATOM 1375 C CA . ASN A 1 171 ? 17.406 -10.351 -21.087 1.00 90.00 171 ASN A CA 1
ATOM 1376 C C . ASN A 1 171 ? 18.105 -9.454 -20.063 1.00 90.00 171 ASN A C 1
ATOM 1378 O O . ASN A 1 171 ? 17.714 -9.423 -18.899 1.00 90.00 171 ASN A O 1
ATOM 1382 N N . GLU A 1 172 ? 19.112 -8.692 -20.493 1.00 89.06 172 GLU A N 1
ATOM 1383 C CA . GLU A 1 172 ? 19.812 -7.760 -19.609 1.00 89.06 172 GLU A CA 1
ATOM 1384 C C . GLU A 1 172 ? 18.886 -6.643 -19.104 1.00 89.06 172 GLU A C 1
ATOM 1386 O O . GLU A 1 172 ? 18.915 -6.301 -17.921 1.00 89.06 172 GLU A O 1
ATOM 1391 N N . LEU A 1 173 ? 18.029 -6.105 -19.978 1.00 89.56 173 LEU A N 1
ATOM 1392 C CA . LEU A 1 173 ? 17.041 -5.096 -19.606 1.00 89.56 173 LEU A CA 1
ATOM 1393 C C . LEU A 1 173 ? 16.031 -5.674 -18.608 1.00 89.56 173 LEU A C 1
ATOM 1395 O O . LEU A 1 173 ? 15.794 -5.075 -17.560 1.00 89.56 173 LEU A O 1
ATOM 1399 N N . PHE A 1 174 ? 15.511 -6.871 -18.895 1.00 91.31 174 PHE A N 1
ATOM 1400 C CA . PHE A 1 174 ? 14.594 -7.587 -18.007 1.00 91.31 174 PHE A CA 1
ATOM 1401 C C . PHE A 1 174 ? 15.195 -7.797 -16.609 1.00 91.31 174 PHE A C 1
ATOM 1403 O O . PHE A 1 174 ? 14.575 -7.463 -15.598 1.00 91.31 174 PHE A O 1
ATOM 1410 N N . ALA A 1 175 ? 16.442 -8.271 -16.542 1.00 92.56 175 ALA A N 1
ATOM 1411 C CA . ALA A 1 175 ? 17.146 -8.493 -15.282 1.00 92.56 175 ALA A CA 1
ATOM 1412 C C . ALA A 1 175 ? 17.355 -7.196 -14.479 1.00 92.56 175 ALA A C 1
ATOM 1414 O O . ALA A 1 175 ? 17.181 -7.196 -13.260 1.00 92.56 175 ALA A O 1
ATOM 1415 N N . ARG A 1 176 ? 17.686 -6.080 -15.142 1.00 92.88 176 ARG A N 1
ATOM 1416 C CA . ARG A 1 176 ? 17.890 -4.779 -14.480 1.00 92.88 176 ARG A CA 1
ATOM 1417 C C . ARG A 1 176 ? 16.600 -4.204 -13.901 1.00 92.88 176 ARG A C 1
ATOM 1419 O O . ARG A 1 176 ? 16.621 -3.706 -12.778 1.00 92.88 176 ARG A O 1
ATOM 1426 N N . VAL A 1 177 ? 15.472 -4.321 -14.606 1.00 93.81 177 VAL A N 1
ATOM 1427 C CA . VAL A 1 177 ? 14.172 -3.888 -14.059 1.00 93.81 177 VAL A CA 1
ATOM 1428 C C . VAL A 1 177 ? 13.777 -4.742 -12.850 1.00 93.81 177 VAL A C 1
ATOM 1430 O O . VAL A 1 177 ? 13.340 -4.203 -11.837 1.00 93.81 177 VAL A O 1
ATOM 1433 N N . ARG A 1 178 ? 14.028 -6.058 -12.883 1.00 93.94 178 ARG A N 1
ATOM 1434 C CA . ARG A 1 178 ? 13.805 -6.944 -11.723 1.00 93.94 178 ARG A CA 1
ATOM 1435 C C . ARG A 1 178 ? 14.701 -6.590 -10.530 1.00 93.94 178 ARG A C 1
ATOM 1437 O O . ARG A 1 178 ? 14.248 -6.635 -9.389 1.00 93.94 178 ARG A O 1
ATOM 1444 N N . GLN A 1 179 ? 15.951 -6.192 -10.770 1.00 95.00 179 GLN A N 1
ATOM 1445 C CA . GLN A 1 179 ? 16.835 -5.676 -9.715 1.00 95.00 179 GLN A CA 1
ATOM 1446 C C . GLN A 1 179 ? 16.312 -4.361 -9.123 1.00 95.00 179 GLN A C 1
ATOM 1448 O O . GLN A 1 179 ? 16.352 -4.184 -7.905 1.00 95.00 179 GLN A O 1
ATOM 1453 N N . LEU A 1 180 ? 15.793 -3.459 -9.961 1.00 96.00 180 LEU A N 1
ATOM 1454 C CA . LEU A 1 180 ? 15.151 -2.226 -9.507 1.00 96.00 180 LEU A CA 1
ATOM 1455 C C . LEU A 1 180 ? 13.909 -2.519 -8.653 1.00 96.00 180 LEU A C 1
ATOM 1457 O O . LEU A 1 180 ? 13.763 -1.951 -7.574 1.00 96.00 180 LEU A O 1
ATOM 1461 N N . GLN A 1 181 ? 13.057 -3.447 -9.090 1.00 95.00 181 GLN A N 1
ATOM 1462 C CA . GLN A 1 181 ? 11.890 -3.898 -8.330 1.00 95.00 181 GLN A CA 1
ATOM 1463 C C . GLN A 1 181 ? 12.289 -4.478 -6.967 1.00 95.00 181 GLN A C 1
ATOM 1465 O O . GLN A 1 181 ? 11.721 -4.095 -5.946 1.00 95.00 181 GLN A O 1
ATOM 1470 N N . ALA A 1 182 ? 13.308 -5.342 -6.926 1.00 94.12 182 ALA A N 1
ATOM 1471 C CA . ALA A 1 182 ? 13.830 -5.890 -5.675 1.00 94.12 182 ALA A CA 1
ATOM 1472 C C . ALA A 1 182 ? 14.370 -4.793 -4.742 1.00 94.12 182 ALA A C 1
ATOM 1474 O O . ALA A 1 182 ? 14.130 -4.838 -3.537 1.00 94.12 182 ALA A O 1
ATOM 1475 N N . TYR A 1 183 ? 15.048 -3.782 -5.295 1.00 95.31 183 TYR A N 1
ATOM 1476 C CA . TYR A 1 183 ? 15.503 -2.626 -4.527 1.00 95.31 183 TYR A CA 1
ATOM 1477 C C . TYR A 1 183 ? 14.330 -1.845 -3.924 1.00 95.31 183 TYR A C 1
ATOM 1479 O O . TYR A 1 183 ? 14.325 -1.618 -2.716 1.00 95.31 183 TYR A O 1
ATOM 1487 N N . VAL A 1 184 ? 13.313 -1.499 -4.721 1.00 94.00 184 VAL A N 1
ATOM 1488 C CA . VAL A 1 184 ? 12.121 -0.783 -4.231 1.00 94.00 184 VAL A CA 1
ATOM 1489 C C . VAL A 1 184 ? 11.391 -1.589 -3.148 1.00 94.00 184 VAL A C 1
ATOM 1491 O O . VAL A 1 184 ? 10.997 -1.018 -2.134 1.00 94.00 184 VAL A O 1
ATOM 1494 N N . ASN A 1 185 ? 11.286 -2.913 -3.305 1.00 90.00 185 ASN A N 1
ATOM 1495 C CA . ASN A 1 185 ? 10.697 -3.809 -2.299 1.00 90.00 185 ASN A CA 1
ATOM 1496 C C . ASN A 1 185 ? 11.510 -3.880 -0.996 1.00 90.00 185 ASN A C 1
ATOM 1498 O O . ASN A 1 185 ? 10.955 -4.185 0.053 1.00 90.00 185 ASN A O 1
ATOM 1502 N N . SER A 1 186 ? 12.818 -3.614 -1.056 1.00 90.38 186 SER A N 1
ATOM 1503 C CA . SER A 1 186 ? 13.697 -3.623 0.120 1.00 90.38 186 SER A CA 1
ATOM 1504 C C . SER A 1 186 ? 13.673 -2.317 0.921 1.00 90.38 186 SER A C 1
ATOM 1506 O O . SER A 1 186 ? 14.222 -2.264 2.023 1.00 90.38 186 SER A O 1
ATOM 1508 N N . LEU A 1 187 ? 13.065 -1.255 0.379 1.00 90.94 187 LEU A N 1
ATOM 1509 C CA . LEU A 1 187 ? 12.946 0.027 1.069 1.00 90.94 187 LEU A CA 1
ATOM 1510 C C . LEU A 1 187 ? 12.047 -0.116 2.299 1.00 90.94 187 LEU A C 1
ATOM 1512 O O . LEU A 1 187 ? 10.975 -0.717 2.235 1.00 90.94 187 LEU A O 1
ATOM 1516 N N . LYS A 1 188 ? 12.450 0.502 3.410 1.00 82.69 188 LYS A N 1
ATOM 1517 C CA . LYS A 1 188 ? 11.690 0.479 4.667 1.00 82.69 188 LYS A CA 1
ATOM 1518 C C . LYS A 1 188 ? 10.294 1.084 4.497 1.00 82.69 188 LYS A C 1
ATOM 1520 O O . LYS A 1 188 ? 10.094 1.949 3.642 1.00 82.69 188 LYS A O 1
ATOM 1525 N N . SER A 1 189 ? 9.334 0.631 5.307 1.00 74.62 189 SER A N 1
ATOM 1526 C CA . SER A 1 189 ? 7.962 1.166 5.366 1.00 74.62 189 SER A CA 1
ATOM 1527 C C . SER A 1 189 ? 7.852 2.502 6.101 1.00 74.62 189 SER A C 1
ATOM 1529 O O . SER A 1 189 ? 6.903 3.244 5.872 1.00 74.62 189 SER A O 1
ATOM 1531 N N . GLU A 1 190 ? 8.810 2.816 6.973 1.00 76.38 190 GLU A N 1
ATOM 1532 C CA . GLU A 1 190 ? 8.818 4.037 7.782 1.00 76.38 190 GLU A CA 1
ATOM 1533 C C . GLU A 1 190 ? 9.839 5.036 7.253 1.00 76.38 190 GLU A C 1
ATOM 1535 O O . GLU A 1 190 ? 10.914 5.214 7.822 1.00 76.38 190 GLU A O 1
ATOM 1540 N N . ASN A 1 191 ? 9.501 5.691 6.149 1.00 82.75 191 ASN A N 1
ATOM 1541 C CA . ASN A 1 191 ? 10.294 6.818 5.684 1.00 82.75 191 ASN A CA 1
ATOM 1542 C C . ASN A 1 191 ? 9.823 8.106 6.370 1.00 82.75 191 ASN A C 1
ATOM 1544 O O . ASN A 1 191 ? 8.645 8.269 6.728 1.00 82.75 191 ASN A O 1
ATOM 1548 N N . SER A 1 192 ? 10.767 9.015 6.568 1.00 85.75 192 SER A N 1
ATOM 1549 C CA . SER A 1 192 ? 10.510 10.417 6.863 1.00 85.75 192 SER A CA 1
ATOM 1550 C C . SER A 1 192 ? 10.382 11.207 5.557 1.00 85.75 192 SER A C 1
ATOM 1552 O O . SER A 1 192 ? 10.801 10.751 4.495 1.00 85.75 192 SER A O 1
ATOM 1554 N N . LEU A 1 193 ? 9.807 12.410 5.629 1.00 86.88 193 LEU A N 1
ATOM 1555 C CA . LEU A 1 193 ? 9.653 13.281 4.459 1.00 86.88 193 LEU A CA 1
ATOM 1556 C C . LEU A 1 193 ? 10.994 13.577 3.762 1.00 86.88 193 LEU A C 1
ATOM 1558 O O . LEU A 1 193 ? 11.064 13.638 2.539 1.00 86.88 193 LEU A O 1
ATOM 1562 N N . GLU A 1 194 ? 12.063 13.710 4.544 1.00 90.56 194 GLU A N 1
ATOM 1563 C CA . GLU A 1 194 ? 13.412 14.033 4.071 1.00 90.56 194 GLU A CA 1
ATOM 1564 C C . GLU A 1 194 ? 14.067 12.875 3.299 1.00 90.56 194 GLU A C 1
ATOM 1566 O O . GLU A 1 194 ? 14.987 13.097 2.510 1.00 90.56 194 GLU A O 1
ATOM 1571 N N . ASP A 1 195 ? 13.574 11.645 3.474 1.00 93.06 195 ASP A N 1
ATOM 1572 C CA . ASP A 1 195 ? 14.109 10.468 2.793 1.00 93.06 195 ASP A CA 1
ATOM 1573 C C . ASP A 1 195 ? 13.661 10.391 1.325 1.00 93.06 195 ASP A C 1
ATOM 1575 O O . ASP A 1 195 ? 14.387 9.848 0.488 1.00 93.06 195 ASP A O 1
ATOM 1579 N N . TYR A 1 196 ? 12.483 10.923 0.973 1.00 94.31 196 TYR A N 1
ATOM 1580 C CA . TYR A 1 196 ? 11.891 10.696 -0.352 1.00 94.31 196 TYR A CA 1
ATOM 1581 C C . TYR A 1 196 ? 12.713 11.247 -1.526 1.00 94.31 196 TYR A C 1
ATOM 1583 O O . TYR A 1 196 ? 12.887 10.501 -2.494 1.00 94.31 196 TYR A O 1
ATOM 1591 N N . PRO A 1 197 ? 13.309 12.456 -1.469 1.00 96.31 197 PRO A N 1
ATOM 1592 C CA . PRO A 1 197 ? 14.213 12.921 -2.525 1.00 96.31 197 PRO A CA 1
ATOM 1593 C C . PRO A 1 197 ? 15.438 12.011 -2.710 1.00 96.31 197 PRO A C 1
ATOM 1595 O O . PRO A 1 197 ? 15.841 11.714 -3.837 1.00 96.31 197 PRO A O 1
ATOM 1598 N N . ILE A 1 198 ? 16.003 11.502 -1.608 1.00 96.44 198 ILE A N 1
ATOM 1599 C CA . ILE A 1 198 ? 17.165 10.597 -1.626 1.00 96.44 198 ILE A CA 1
ATOM 1600 C C . ILE A 1 198 ? 16.772 9.251 -2.245 1.00 96.44 198 ILE A C 1
ATOM 1602 O O . ILE A 1 198 ? 17.479 8.717 -3.106 1.00 96.44 198 ILE A O 1
ATOM 1606 N N . ILE A 1 199 ? 15.617 8.714 -1.844 1.00 96.75 199 ILE A N 1
ATOM 1607 C CA . ILE A 1 199 ? 15.061 7.480 -2.400 1.00 96.75 199 ILE A CA 1
ATOM 1608 C C . ILE A 1 199 ? 14.795 7.652 -3.899 1.00 96.75 199 ILE A C 1
ATOM 1610 O O . ILE A 1 199 ? 15.210 6.793 -4.679 1.00 96.75 199 ILE A O 1
ATOM 1614 N N . ALA A 1 200 ? 14.171 8.756 -4.318 1.00 97.50 200 ALA A N 1
ATOM 1615 C CA . ALA A 1 200 ? 13.895 9.046 -5.722 1.00 97.50 200 ALA A CA 1
ATOM 1616 C C . ALA A 1 200 ? 15.184 9.064 -6.556 1.00 97.50 200 ALA A C 1
ATOM 1618 O O . ALA A 1 200 ? 15.274 8.370 -7.572 1.00 97.50 200 ALA A O 1
ATOM 1619 N N . GLN A 1 201 ? 16.226 9.760 -6.087 1.00 96.62 201 GLN A N 1
ATOM 1620 C CA . GLN A 1 201 ? 17.532 9.773 -6.748 1.00 96.62 201 GLN A CA 1
ATOM 1621 C C . GLN A 1 201 ? 18.145 8.368 -6.845 1.00 96.62 201 GLN A C 1
ATOM 1623 O O . GLN A 1 201 ? 18.666 7.980 -7.897 1.00 96.62 201 GLN A O 1
ATOM 1628 N N . ALA A 1 202 ? 18.056 7.577 -5.774 1.00 96.94 202 ALA A N 1
ATOM 1629 C CA . ALA A 1 202 ? 18.570 6.215 -5.761 1.00 96.94 202 ALA A CA 1
ATOM 1630 C C . ALA A 1 202 ? 17.811 5.295 -6.736 1.00 96.94 202 ALA A C 1
ATOM 1632 O O . ALA A 1 202 ? 18.450 4.502 -7.434 1.00 96.94 202 ALA A O 1
ATOM 1633 N N . ILE A 1 203 ? 16.484 5.431 -6.844 1.00 96.94 203 ILE A N 1
ATOM 1634 C CA . ILE A 1 203 ? 15.659 4.713 -7.830 1.00 96.94 203 ILE A CA 1
ATOM 1635 C C . ILE A 1 203 ? 16.086 5.106 -9.251 1.00 96.94 203 ILE A C 1
ATOM 1637 O O . ILE A 1 203 ? 16.403 4.215 -10.041 1.00 96.94 203 ILE A O 1
ATOM 1641 N N . ARG A 1 204 ? 16.210 6.409 -9.558 1.00 95.06 204 ARG A N 1
ATOM 1642 C CA . ARG A 1 204 ? 16.676 6.877 -10.882 1.00 95.06 204 ARG A CA 1
ATOM 1643 C C . ARG A 1 204 ? 18.051 6.331 -11.241 1.00 95.06 204 ARG A C 1
ATOM 1645 O O . ARG A 1 204 ? 18.254 5.864 -12.354 1.00 95.06 204 ARG A O 1
ATOM 1652 N N . SER A 1 205 ? 18.988 6.313 -10.292 1.00 94.25 205 SER A N 1
ATOM 1653 C CA . SER A 1 205 ? 20.346 5.799 -10.539 1.00 94.25 205 SER A CA 1
ATOM 1654 C C . SER A 1 205 ? 20.386 4.310 -10.913 1.00 94.25 205 SER A C 1
ATOM 1656 O O . SER A 1 205 ? 21.348 3.843 -11.521 1.00 94.25 205 SER A O 1
ATOM 1658 N N . LYS A 1 206 ? 19.345 3.557 -10.538 1.00 94.31 206 LYS A N 1
ATOM 1659 C CA . LYS A 1 206 ? 19.191 2.124 -10.811 1.00 94.31 206 LYS A CA 1
ATOM 1660 C C . LYS A 1 206 ? 18.307 1.841 -12.021 1.00 94.31 206 LYS A C 1
ATOM 1662 O O . LYS A 1 206 ? 18.217 0.683 -12.433 1.00 94.31 206 LYS A O 1
ATOM 1667 N N . MET A 1 207 ? 17.656 2.856 -12.584 1.00 90.81 207 MET A N 1
ATOM 1668 C CA . MET A 1 207 ? 16.842 2.675 -13.772 1.00 90.81 207 MET A CA 1
ATOM 1669 C C . MET A 1 207 ? 17.700 2.271 -14.980 1.00 90.81 207 MET A C 1
ATOM 1671 O O . MET A 1 207 ? 18.743 2.878 -15.235 1.00 90.81 207 MET A O 1
ATOM 1675 N N . PRO A 1 208 ? 17.274 1.263 -15.757 1.00 85.56 208 PRO A N 1
ATOM 1676 C CA . PRO A 1 208 ? 17.975 0.906 -16.977 1.00 85.56 208 PRO A CA 1
ATOM 1677 C C . PRO A 1 208 ? 17.793 1.977 -18.064 1.00 85.56 208 PRO A C 1
ATOM 1679 O O . PRO A 1 208 ? 16.701 2.502 -18.273 1.00 85.56 208 PRO A O 1
ATOM 1682 N N . SER A 1 209 ? 18.879 2.285 -18.779 1.00 72.50 209 SER A N 1
ATOM 1683 C CA . SER A 1 209 ? 18.876 3.258 -19.879 1.00 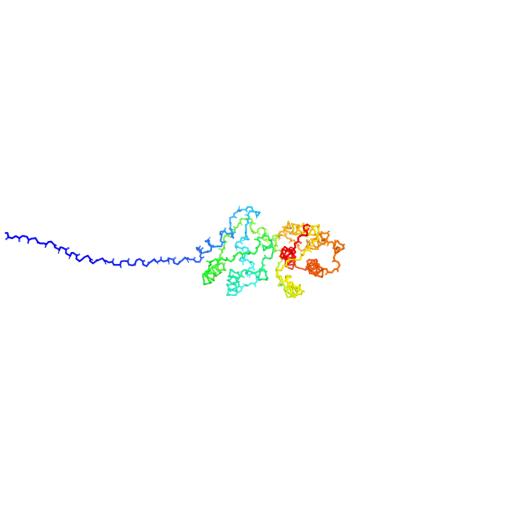72.50 209 SER A CA 1
ATOM 1684 C C . SER A 1 209 ? 18.074 2.755 -21.084 1.00 72.50 209 SER A C 1
ATOM 1686 O O . SER A 1 209 ? 18.203 1.596 -21.486 1.00 72.50 209 SER A O 1
ATOM 1688 N N . THR A 1 210 ? 17.334 3.658 -21.736 1.00 62.69 210 THR A N 1
ATOM 1689 C CA . THR A 1 210 ? 16.645 3.406 -23.016 1.00 62.69 210 THR A CA 1
ATOM 1690 C C . THR A 1 210 ? 17.613 3.028 -24.141 1.00 62.69 210 THR A C 1
A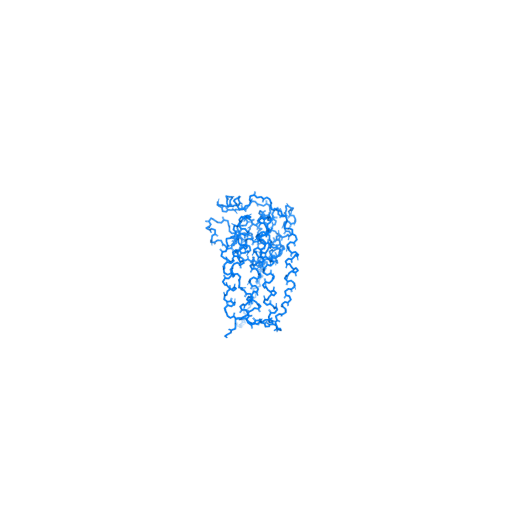TOM 1692 O O . THR A 1 210 ? 17.253 2.243 -25.021 1.00 62.69 210 THR A O 1
ATOM 1695 N N . SER A 1 211 ? 18.863 3.511 -24.085 1.00 58.62 211 SER A N 1
ATOM 1696 C CA . SER A 1 211 ? 19.905 3.230 -25.087 1.00 58.62 211 SER A CA 1
ATOM 1697 C C . SER A 1 211 ? 20.327 1.759 -25.150 1.00 58.62 211 SER A C 1
ATOM 1699 O O . SER A 1 211 ? 20.945 1.339 -26.124 1.00 58.62 211 SER A O 1
ATOM 1701 N N . MET A 1 212 ? 19.989 0.965 -24.128 1.00 53.66 212 MET A N 1
ATOM 1702 C CA . MET A 1 212 ? 20.278 -0.472 -24.082 1.00 53.66 212 MET A CA 1
ATOM 1703 C C . MET A 1 212 ? 19.291 -1.302 -24.912 1.00 53.66 212 MET A C 1
ATOM 1705 O O . MET A 1 212 ? 19.548 -2.473 -25.194 1.00 53.66 212 MET A O 1
ATOM 1709 N N . SER A 1 213 ? 18.164 -0.715 -25.324 1.00 52.00 213 SER A N 1
ATOM 1710 C CA . SER A 1 213 ? 17.240 -1.368 -26.244 1.00 52.00 213 SER A CA 1
ATOM 1711 C C . SER A 1 213 ? 17.684 -1.099 -27.683 1.00 52.00 213 SER A C 1
ATOM 1713 O O . SER A 1 213 ? 17.380 -0.068 -28.267 1.00 52.00 213 SER A O 1
ATOM 1715 N N . ALA A 1 214 ? 18.369 -2.060 -28.307 1.00 48.59 214 ALA A N 1
ATOM 1716 C CA . ALA A 1 214 ? 18.641 -2.065 -29.754 1.00 48.59 214 ALA A CA 1
ATOM 1717 C C . ALA A 1 214 ? 17.359 -2.211 -30.621 1.00 48.59 214 ALA A C 1
ATOM 1719 O O . ALA A 1 214 ? 17.415 -2.618 -31.778 1.00 48.59 214 ALA A O 1
ATOM 1720 N N . PHE A 1 215 ? 16.194 -1.902 -30.048 1.00 51.72 215 PHE A N 1
ATOM 1721 C CA . PHE A 1 215 ? 14.871 -1.923 -30.651 1.00 51.72 215 PHE A CA 1
ATOM 1722 C C . PHE A 1 215 ? 14.271 -0.523 -30.511 1.00 51.72 215 PHE A C 1
ATOM 1724 O O . PHE A 1 215 ? 13.421 -0.274 -29.659 1.00 51.72 215 PHE A O 1
ATOM 1731 N N . ASP A 1 216 ? 14.704 0.382 -31.386 1.00 46.03 216 ASP A N 1
ATOM 1732 C CA . ASP A 1 216 ? 14.303 1.800 -31.446 1.00 46.03 216 ASP A CA 1
ATOM 1733 C C . ASP A 1 216 ? 12.782 2.021 -31.686 1.00 46.03 216 ASP A C 1
ATOM 1735 O O . ASP A 1 216 ? 12.266 3.140 -31.649 1.00 46.03 216 ASP A O 1
ATOM 1739 N N . ASN A 1 217 ? 12.029 0.928 -31.863 1.00 51.25 217 ASN A N 1
ATOM 1740 C CA . ASN A 1 217 ? 10.594 0.922 -32.142 1.00 51.25 217 ASN A CA 1
ATOM 1741 C C . ASN A 1 217 ? 9.716 0.368 -31.004 1.00 51.25 217 ASN A C 1
ATOM 1743 O O . ASN A 1 217 ? 8.501 0.303 -31.181 1.00 51.25 217 ASN A O 1
ATOM 1747 N N . ASN A 1 218 ? 10.260 -0.024 -29.841 1.00 59.97 218 ASN A N 1
ATOM 1748 C CA . ASN A 1 218 ? 9.403 -0.444 -28.724 1.00 59.97 218 ASN A CA 1
ATOM 1749 C C . ASN A 1 218 ? 8.897 0.783 -27.936 1.00 59.97 218 ASN A C 1
ATOM 1751 O O . ASN A 1 218 ? 9.381 1.109 -26.851 1.00 59.97 218 ASN A O 1
ATOM 1755 N N . THR A 1 219 ? 7.918 1.485 -28.516 1.00 72.56 219 THR A N 1
ATOM 1756 C CA . THR A 1 219 ? 7.186 2.598 -27.884 1.00 72.56 219 THR A CA 1
ATOM 1757 C C . THR A 1 219 ? 6.628 2.207 -26.513 1.00 72.56 219 THR A C 1
ATOM 1759 O O . THR A 1 219 ? 6.610 3.032 -25.608 1.00 72.56 219 THR A O 1
ATOM 1762 N N . VAL A 1 220 ? 6.281 0.933 -26.315 1.00 81.00 220 VAL A N 1
ATOM 1763 C CA . VAL A 1 220 ? 5.684 0.428 -25.074 1.00 81.00 220 VAL A CA 1
ATOM 1764 C C . VAL A 1 220 ? 6.656 0.466 -23.891 1.00 81.00 220 VAL A C 1
ATOM 1766 O O . VAL A 1 220 ? 6.298 0.986 -22.836 1.00 81.00 220 VAL A O 1
ATOM 1769 N N . TYR A 1 221 ? 7.902 -0.000 -24.044 1.00 84.62 221 TYR A N 1
ATOM 1770 C CA . TYR A 1 221 ? 8.880 0.101 -22.948 1.00 84.62 221 TYR A CA 1
ATOM 1771 C C . TYR A 1 221 ? 9.269 1.559 -22.651 1.00 84.62 221 TYR A C 1
ATOM 1773 O O . TYR A 1 221 ? 9.419 1.932 -21.489 1.00 84.62 221 TYR A O 1
ATOM 1781 N N . ARG A 1 222 ? 9.379 2.413 -23.681 1.00 83.38 222 ARG A N 1
ATOM 1782 C CA . ARG A 1 222 ? 9.614 3.854 -23.473 1.00 83.38 222 ARG A CA 1
ATOM 1783 C C . ARG A 1 222 ? 8.471 4.510 -22.700 1.00 83.38 222 ARG A C 1
ATOM 1785 O O . ARG A 1 222 ? 8.746 5.289 -21.795 1.00 83.38 222 ARG A O 1
ATOM 1792 N N . ASN A 1 223 ? 7.222 4.159 -23.007 1.00 84.75 223 ASN A N 1
ATOM 1793 C CA . ASN A 1 223 ? 6.058 4.643 -22.269 1.00 84.75 223 ASN A CA 1
ATOM 1794 C C . ASN A 1 223 ? 6.089 4.154 -20.816 1.00 84.75 223 ASN A C 1
ATOM 1796 O O . ASN A 1 223 ? 5.983 4.971 -19.910 1.00 84.75 223 ASN A O 1
ATOM 1800 N N . PHE A 1 224 ? 6.344 2.860 -20.586 1.00 88.12 224 PHE A N 1
ATOM 1801 C CA . PHE A 1 224 ? 6.524 2.300 -19.240 1.00 88.12 224 PHE A CA 1
ATOM 1802 C C . PHE A 1 224 ? 7.583 3.068 -18.436 1.00 88.12 224 PHE A C 1
ATOM 1804 O O . PHE A 1 224 ? 7.355 3.437 -17.284 1.00 88.12 224 PHE A O 1
ATOM 1811 N N . GLN A 1 225 ? 8.737 3.336 -19.052 1.00 88.75 225 GLN A N 1
ATOM 1812 C CA . GLN A 1 225 ? 9.816 4.085 -18.420 1.00 88.75 225 GLN A CA 1
ATOM 1813 C C . GLN A 1 225 ? 9.429 5.545 -18.164 1.00 88.75 225 GLN A C 1
ATOM 1815 O O . GLN A 1 225 ? 9.738 6.062 -17.098 1.00 88.75 225 GLN A O 1
ATOM 1820 N N . SER A 1 226 ? 8.738 6.197 -19.101 1.00 89.12 226 SER A N 1
ATOM 1821 C CA . SER A 1 226 ? 8.259 7.573 -18.935 1.00 89.12 226 SER A CA 1
ATOM 1822 C C . SER A 1 226 ? 7.266 7.688 -17.780 1.00 89.12 226 SER A C 1
ATOM 1824 O O . SER A 1 226 ? 7.386 8.596 -16.966 1.00 89.12 226 SER A O 1
ATOM 1826 N N . VAL A 1 227 ? 6.317 6.753 -17.673 1.00 90.50 227 VAL A N 1
ATOM 1827 C CA . VAL A 1 227 ? 5.364 6.689 -16.555 1.00 90.50 227 VAL A CA 1
ATOM 1828 C C . VAL A 1 227 ? 6.104 6.512 -15.228 1.00 90.50 227 VAL A C 1
ATOM 1830 O O . VAL A 1 227 ? 5.829 7.215 -14.255 1.00 90.50 227 VAL A O 1
ATOM 1833 N N . LEU A 1 228 ? 7.090 5.611 -15.195 1.00 93.06 228 LEU A N 1
ATOM 1834 C CA . LEU A 1 228 ? 7.916 5.381 -14.014 1.00 93.06 228 LEU A CA 1
ATOM 1835 C C . LEU A 1 228 ? 8.727 6.632 -13.620 1.00 93.06 228 LEU A C 1
ATOM 1837 O O . LEU A 1 228 ? 8.713 7.004 -12.450 1.00 93.06 228 LEU A O 1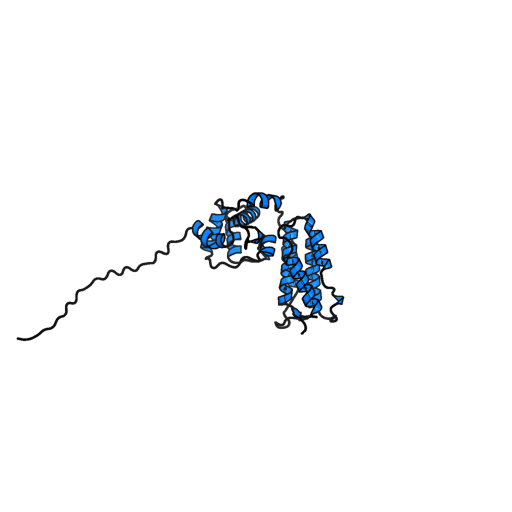
ATOM 1841 N N . GLU A 1 229 ? 9.377 7.309 -14.573 1.00 93.50 229 GLU A N 1
ATOM 1842 C CA . GLU A 1 229 ? 10.098 8.583 -14.363 1.00 93.50 229 GLU A CA 1
ATOM 1843 C C . GLU A 1 229 ? 9.192 9.650 -13.754 1.00 93.50 229 GLU A C 1
ATOM 1845 O O . GLU A 1 229 ? 9.565 10.298 -12.773 1.00 93.50 229 GLU A O 1
ATOM 1850 N N . THR A 1 230 ? 7.983 9.804 -14.302 1.00 92.94 230 THR A N 1
ATOM 1851 C CA . THR A 1 230 ? 6.994 10.748 -13.786 1.00 92.94 230 THR A CA 1
ATOM 1852 C C . THR A 1 230 ? 6.650 10.420 -12.337 1.00 92.94 230 THR A C 1
ATOM 1854 O O . THR A 1 230 ? 6.806 11.286 -11.479 1.00 92.94 230 THR A O 1
ATOM 1857 N N . LYS A 1 231 ? 6.291 9.168 -12.015 1.00 94.81 231 LYS A N 1
ATOM 1858 C CA . LYS A 1 231 ? 5.998 8.743 -10.630 1.00 94.81 231 LYS A CA 1
ATOM 1859 C C . LYS A 1 231 ? 7.185 8.994 -9.680 1.00 94.81 231 LYS A C 1
ATOM 1861 O O . LYS A 1 231 ? 6.984 9.418 -8.543 1.00 94.81 231 LYS A O 1
ATOM 1866 N N . ILE A 1 232 ? 8.424 8.819 -10.148 1.00 96.00 232 ILE A N 1
ATOM 1867 C CA . ILE A 1 232 ? 9.638 9.136 -9.373 1.00 96.00 232 ILE A CA 1
ATOM 1868 C C . ILE A 1 232 ? 9.808 10.647 -9.152 1.00 96.00 232 ILE A C 1
ATOM 1870 O O . ILE A 1 232 ? 10.247 11.059 -8.079 1.00 96.00 232 ILE A O 1
ATOM 1874 N N . ALA A 1 233 ? 9.443 11.489 -10.121 1.00 94.81 233 ALA A N 1
ATOM 1875 C CA . ALA A 1 233 ? 9.451 12.941 -9.940 1.00 94.81 233 ALA A CA 1
ATOM 1876 C C . ALA A 1 233 ? 8.459 13.399 -8.861 1.00 94.81 233 ALA A C 1
ATOM 1878 O O . ALA A 1 233 ? 8.808 14.252 -8.050 1.00 94.81 233 ALA A O 1
ATOM 1879 N N . TYR A 1 234 ? 7.277 12.784 -8.789 1.00 93.75 234 TYR A N 1
ATOM 1880 C CA . TYR A 1 234 ? 6.320 13.030 -7.703 1.00 93.75 234 TYR A CA 1
ATOM 1881 C C . TYR A 1 234 ? 6.851 12.588 -6.332 1.00 93.75 234 TYR A C 1
ATOM 1883 O O . TYR A 1 234 ? 6.650 13.284 -5.338 1.00 93.75 234 TYR A O 1
ATOM 1891 N N . LEU A 1 235 ? 7.583 11.469 -6.268 1.00 94.88 235 LEU A N 1
ATOM 1892 C CA . LEU A 1 235 ? 8.257 11.045 -5.037 1.00 94.88 235 LEU A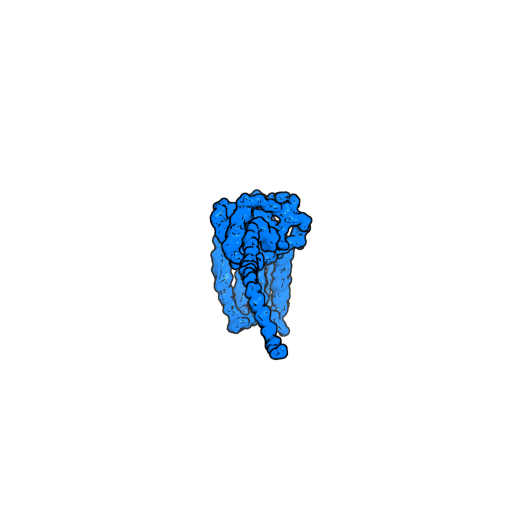 CA 1
ATOM 1893 C C . LEU A 1 235 ? 9.288 12.085 -4.569 1.00 94.88 235 LEU A C 1
ATOM 1895 O O . LEU A 1 235 ? 9.330 12.437 -3.396 1.00 94.88 235 LEU A O 1
ATOM 1899 N N . GLU A 1 236 ? 10.102 12.603 -5.487 1.00 95.25 236 GLU A N 1
ATOM 1900 C CA . GLU A 1 236 ? 11.110 13.624 -5.176 1.00 95.25 236 GLU A CA 1
ATOM 1901 C C . GLU A 1 236 ? 10.498 14.953 -4.715 1.00 95.25 236 GLU A C 1
ATOM 1903 O O . GLU A 1 236 ? 11.074 15.634 -3.872 1.00 95.25 236 GLU A O 1
ATOM 1908 N N . GLN A 1 237 ? 9.336 15.316 -5.262 1.00 92.50 237 GLN A N 1
ATOM 1909 C CA . GLN A 1 237 ? 8.636 16.578 -4.991 1.00 92.50 237 GLN A CA 1
ATOM 1910 C C . GLN A 1 237 ? 7.600 16.465 -3.864 1.00 92.50 237 GLN A C 1
ATOM 1912 O O . GLN A 1 237 ? 6.796 17.375 -3.677 1.00 92.50 237 GLN A O 1
ATOM 1917 N N . SER A 1 238 ? 7.583 15.352 -3.130 1.00 90.75 238 SER A N 1
ATOM 1918 C CA . SER A 1 238 ? 6.617 15.139 -2.053 1.00 90.75 238 SER A CA 1
ATOM 1919 C C . SER A 1 238 ? 6.791 16.184 -0.947 1.00 90.75 238 SER A C 1
ATOM 1921 O O . SER A 1 238 ? 7.877 16.358 -0.402 1.00 90.75 238 SER A O 1
ATOM 1923 N N . GLU A 1 239 ? 5.701 16.863 -0.594 1.00 89.25 239 GLU A N 1
ATOM 1924 C CA . GLU A 1 239 ? 5.651 17.905 0.444 1.00 89.25 239 GLU A CA 1
ATOM 1925 C C . GLU A 1 239 ? 5.145 17.351 1.782 1.00 89.25 239 GLU A C 1
ATOM 1927 O O . GLU A 1 239 ? 5.267 17.980 2.833 1.00 89.25 239 GLU A O 1
ATOM 1932 N N . THR A 1 240 ? 4.571 16.149 1.753 1.00 87.06 240 THR A N 1
ATOM 1933 C CA . THR A 1 240 ? 4.033 15.444 2.913 1.00 87.06 240 THR A CA 1
ATOM 1934 C C . THR A 1 240 ? 4.474 13.987 2.910 1.00 87.06 240 THR A C 1
ATOM 1936 O O . THR A 1 240 ? 4.731 13.390 1.861 1.00 87.06 240 THR A O 1
ATOM 1939 N N . LYS A 1 241 ? 4.513 13.380 4.102 1.00 86.31 241 LYS A N 1
ATOM 1940 C CA . LYS A 1 241 ? 4.787 11.943 4.240 1.00 86.31 241 LYS A CA 1
ATOM 1941 C C . LYS A 1 241 ? 3.810 11.090 3.428 1.00 86.31 241 LYS A C 1
ATOM 1943 O O . LYS A 1 241 ? 4.185 10.078 2.847 1.00 86.31 241 LYS A O 1
ATOM 1948 N N . GLU A 1 242 ? 2.555 11.514 3.386 1.00 85.56 242 GLU A N 1
ATOM 1949 C CA . GLU A 1 242 ? 1.499 10.795 2.694 1.00 85.56 242 GLU A CA 1
ATOM 1950 C C . GLU A 1 242 ? 1.685 10.789 1.173 1.00 85.56 242 GLU A C 1
ATOM 1952 O O . GLU A 1 242 ? 1.587 9.725 0.564 1.00 85.56 242 GLU A O 1
ATOM 1957 N N . GLN A 1 243 ? 2.043 11.932 0.576 1.00 88.12 243 GLN A N 1
ATOM 1958 C CA . GLN A 1 243 ? 2.417 12.001 -0.842 1.00 88.12 243 GLN A CA 1
ATOM 1959 C C . GLN A 1 243 ? 3.607 11.090 -1.157 1.00 88.12 243 GLN A C 1
ATOM 1961 O O . GLN A 1 243 ? 3.562 10.359 -2.146 1.00 88.12 243 GLN A O 1
ATOM 1966 N N . GLY A 1 244 ? 4.631 11.086 -0.298 1.00 91.00 244 GLY A N 1
ATOM 1967 C CA . GLY A 1 244 ? 5.819 10.257 -0.492 1.00 91.00 244 GLY A CA 1
ATOM 1968 C C . GLY A 1 244 ? 5.516 8.760 -0.445 1.00 91.00 244 GLY A C 1
ATOM 1969 O O . GLY A 1 244 ? 5.900 8.020 -1.353 1.00 91.00 244 GLY A O 1
ATOM 1970 N N . GLU A 1 245 ? 4.762 8.296 0.558 1.00 90.19 245 GLU A N 1
ATOM 1971 C CA . GLU A 1 245 ? 4.344 6.888 0.608 1.00 90.19 245 GLU A CA 1
ATOM 1972 C C . GLU A 1 245 ? 3.404 6.515 -0.548 1.00 90.19 245 GLU A C 1
ATOM 1974 O O . GLU A 1 245 ? 3.511 5.405 -1.077 1.00 90.19 245 GLU A O 1
ATOM 1979 N N . TYR A 1 246 ? 2.515 7.421 -0.973 1.00 90.31 246 TYR A N 1
ATOM 1980 C CA . TYR A 1 246 ? 1.633 7.182 -2.117 1.00 90.31 246 TYR A CA 1
ATOM 1981 C C . TYR A 1 246 ? 2.424 7.051 -3.424 1.00 90.31 246 TYR A C 1
ATOM 1983 O O . TYR A 1 246 ? 2.277 6.057 -4.136 1.00 90.31 246 TYR A O 1
ATOM 1991 N N . ALA A 1 247 ? 3.327 7.992 -3.713 1.00 92.88 247 ALA A N 1
ATOM 1992 C CA . ALA A 1 247 ? 4.192 7.931 -4.889 1.00 92.88 247 ALA A CA 1
ATOM 1993 C C . ALA A 1 247 ? 5.058 6.662 -4.891 1.00 92.88 247 ALA A C 1
ATOM 1995 O O . ALA A 1 247 ? 5.191 5.998 -5.921 1.00 92.88 247 ALA A O 1
ATOM 1996 N N . LEU A 1 248 ? 5.590 6.260 -3.732 1.00 94.06 248 LEU A N 1
ATOM 1997 C CA . LEU A 1 248 ? 6.403 5.050 -3.618 1.00 94.06 248 LEU A CA 1
ATOM 1998 C C . LEU A 1 248 ? 5.594 3.759 -3.831 1.00 94.06 248 LEU A C 1
ATOM 2000 O O . LEU A 1 248 ? 6.086 2.830 -4.478 1.00 94.06 248 LEU A O 1
ATOM 2004 N N . LEU A 1 249 ? 4.350 3.701 -3.344 1.00 93.19 249 LEU A N 1
ATOM 2005 C CA . LEU A 1 249 ? 3.419 2.610 -3.656 1.00 93.19 249 LEU A CA 1
ATOM 2006 C C . LEU A 1 249 ? 3.141 2.531 -5.166 1.00 93.19 249 LEU A C 1
ATOM 2008 O O . LEU A 1 249 ? 3.135 1.447 -5.745 1.00 93.19 249 LEU A O 1
ATOM 2012 N N . GLN A 1 250 ? 2.964 3.675 -5.815 1.00 92.94 250 GLN A N 1
ATOM 2013 C CA . GLN A 1 250 ? 2.627 3.763 -7.236 1.00 92.94 250 GLN A CA 1
ATOM 2014 C C . GLN A 1 250 ? 3.808 3.380 -8.137 1.00 92.94 250 GLN A C 1
ATOM 2016 O O . GLN A 1 250 ? 3.638 2.677 -9.135 1.00 92.94 250 GLN A O 1
ATOM 2021 N N . ILE A 1 251 ? 5.032 3.736 -7.737 1.00 94.94 251 ILE A N 1
ATOM 2022 C CA . ILE A 1 251 ? 6.273 3.217 -8.333 1.00 94.94 251 ILE A CA 1
ATOM 2023 C C . ILE A 1 251 ? 6.340 1.692 -8.195 1.00 94.94 251 ILE A C 1
ATOM 2025 O O . ILE A 1 251 ? 6.685 0.993 -9.149 1.00 94.94 251 ILE A O 1
ATOM 2029 N N . ASN A 1 252 ? 6.002 1.158 -7.019 1.00 94.19 252 ASN A N 1
ATOM 2030 C CA . ASN A 1 252 ? 6.015 -0.282 -6.784 1.00 94.19 252 ASN A CA 1
ATOM 2031 C C . ASN A 1 252 ? 5.024 -1.030 -7.690 1.00 94.19 252 ASN A C 1
ATOM 2033 O O . ASN A 1 252 ? 5.401 -2.016 -8.322 1.00 94.19 252 ASN A O 1
ATOM 2037 N N . GLN A 1 253 ? 3.798 -0.521 -7.818 1.00 91.06 253 GLN A N 1
ATOM 2038 C CA . GLN A 1 253 ? 2.780 -1.080 -8.712 1.00 91.06 253 GLN A CA 1
ATOM 2039 C C . GLN A 1 253 ? 3.197 -1.021 -10.173 1.00 91.06 253 GLN A C 1
ATOM 2041 O O . GLN A 1 253 ? 3.083 -2.020 -10.882 1.00 91.06 253 GLN A O 1
ATOM 2046 N N . GLN A 1 254 ? 3.767 0.107 -10.600 1.00 91.56 254 GLN A N 1
ATOM 2047 C CA . GLN A 1 254 ? 4.319 0.237 -11.941 1.00 91.56 254 GLN A CA 1
ATOM 2048 C C . GLN A 1 254 ? 5.359 -0.855 -12.220 1.00 91.56 254 GLN A C 1
ATOM 2050 O O . GLN A 1 254 ? 5.346 -1.480 -13.275 1.00 91.56 254 GLN A O 1
ATOM 2055 N N . LEU A 1 255 ? 6.239 -1.140 -11.259 1.00 93.25 255 LEU A N 1
ATOM 2056 C CA . LEU A 1 255 ? 7.245 -2.193 -11.394 1.00 93.25 255 LEU A CA 1
ATOM 2057 C C . LEU A 1 255 ? 6.644 -3.608 -11.349 1.00 93.25 255 LEU A C 1
ATOM 2059 O O . LEU A 1 255 ? 7.165 -4.491 -12.020 1.00 93.25 255 LEU A O 1
ATOM 2063 N N . LEU A 1 256 ? 5.551 -3.842 -10.617 1.00 89.56 256 LEU A N 1
ATOM 2064 C CA . LEU A 1 256 ? 4.827 -5.125 -10.628 1.00 89.56 256 LEU A CA 1
ATOM 2065 C C . LEU A 1 256 ? 4.175 -5.412 -11.985 1.00 89.56 256 LEU A C 1
ATOM 2067 O O . LEU A 1 256 ? 4.197 -6.549 -12.457 1.00 89.56 256 LEU A O 1
ATOM 2071 N N . LEU A 1 257 ? 3.659 -4.375 -12.645 1.00 87.25 257 LEU A N 1
ATOM 2072 C CA . LEU A 1 257 ? 3.092 -4.476 -13.988 1.00 87.25 257 LEU A CA 1
ATOM 2073 C C . LEU A 1 257 ? 4.119 -4.905 -15.046 1.00 87.25 257 LEU A C 1
ATOM 2075 O O . LEU A 1 257 ? 3.746 -5.449 -16.085 1.00 87.25 257 LEU A O 1
ATOM 2079 N N . PHE A 1 258 ? 5.415 -4.720 -14.785 1.00 90.25 258 PHE A N 1
ATOM 2080 C CA . PHE A 1 258 ? 6.470 -5.129 -15.706 1.00 90.25 258 PHE A CA 1
ATOM 2081 C C . PHE A 1 258 ? 6.369 -6.610 -16.092 1.00 90.25 258 PHE A C 1
ATOM 2083 O O . PHE A 1 258 ? 6.402 -6.943 -17.276 1.00 90.25 258 PHE A O 1
ATOM 2090 N N . ASP A 1 259 ? 6.168 -7.494 -15.112 1.00 87.81 259 ASP A N 1
ATOM 2091 C CA . ASP A 1 259 ? 6.055 -8.932 -15.362 1.00 87.81 259 ASP A CA 1
ATOM 2092 C C . ASP A 1 259 ? 4.750 -9.294 -16.087 1.00 87.81 259 ASP A C 1
ATOM 2094 O O . ASP A 1 259 ? 4.678 -10.342 -16.731 1.00 87.81 259 ASP A O 1
ATOM 2098 N N . ALA A 1 260 ? 3.716 -8.450 -16.011 1.00 85.56 260 ALA A N 1
ATOM 2099 C CA . ALA A 1 260 ? 2.478 -8.635 -16.763 1.00 85.56 260 ALA A CA 1
ATOM 2100 C C . ALA A 1 260 ? 2.668 -8.293 -18.248 1.00 85.56 260 ALA A C 1
ATOM 2102 O O . ALA A 1 260 ? 2.146 -9.004 -19.107 1.00 85.56 260 ALA A O 1
ATOM 2103 N N . TYR A 1 261 ? 3.455 -7.258 -18.547 1.00 85.75 261 TYR A N 1
ATOM 2104 C CA . TYR A 1 261 ? 3.582 -6.705 -19.896 1.00 85.75 261 TYR A CA 1
ATOM 2105 C C . TYR A 1 261 ? 4.797 -7.182 -20.679 1.00 85.75 261 TYR A C 1
ATOM 2107 O O . TYR A 1 261 ? 4.750 -7.166 -21.909 1.00 85.75 261 TYR A O 1
ATOM 2115 N N . PHE A 1 262 ? 5.863 -7.616 -20.008 1.00 88.50 262 PHE A N 1
ATOM 2116 C CA . PHE A 1 262 ? 7.131 -7.941 -20.651 1.00 88.50 262 PHE A CA 1
ATOM 2117 C C . PHE A 1 262 ? 7.585 -9.372 -20.368 1.00 88.50 262 PHE A C 1
ATOM 2119 O O . PHE A 1 262 ? 7.285 -9.967 -19.332 1.00 88.50 262 PHE A O 1
ATOM 2126 N N . MET A 1 263 ? 8.337 -9.930 -21.312 1.00 90.62 263 MET A N 1
ATOM 2127 C CA . MET A 1 263 ? 9.073 -11.177 -21.135 1.00 90.62 263 MET A CA 1
ATOM 2128 C C . MET A 1 263 ? 10.490 -11.049 -21.692 1.00 90.62 263 MET A C 1
ATOM 2130 O O . MET A 1 263 ? 10.764 -10.244 -22.585 1.00 90.62 263 MET A O 1
ATOM 2134 N N . ALA A 1 264 ? 11.397 -11.842 -21.137 1.00 89.69 264 ALA A N 1
ATOM 2135 C CA . ALA A 1 264 ? 12.796 -11.853 -21.527 1.00 89.69 264 ALA A CA 1
ATOM 2136 C C . ALA A 1 264 ? 12.967 -12.583 -22.877 1.00 89.69 264 ALA A C 1
ATOM 2138 O O . ALA A 1 264 ? 12.305 -13.589 -23.132 1.00 89.69 264 ALA A O 1
ATOM 2139 N N . LYS A 1 265 ? 13.816 -12.054 -23.763 1.00 84.38 265 LYS A N 1
ATOM 2140 C CA . LYS A 1 265 ? 14.166 -12.686 -25.040 1.00 84.38 265 LYS A CA 1
ATOM 2141 C C . LYS A 1 265 ? 15.049 -13.909 -24.792 1.00 84.38 265 LYS A C 1
ATOM 2143 O O . LYS A 1 265 ? 16.212 -13.721 -24.456 1.00 84.38 265 LYS A O 1
ATOM 2148 N N . GLU A 1 266 ? 14.517 -15.110 -25.006 1.00 75.81 266 GLU A N 1
ATOM 2149 C CA . GLU A 1 266 ? 15.268 -16.380 -24.930 1.00 75.81 266 GLU A CA 1
ATOM 2150 C C . GLU A 1 266 ? 16.675 -16.311 -25.552 1.00 75.81 266 GLU A C 1
ATOM 2152 O O . GLU A 1 266 ? 16.829 -15.741 -26.663 1.00 75.81 266 GLU A O 1
#

pLDDT: mean 83.96, std 15.87, range [38.47, 98.62]

Sequence (266 aa):
MPLLIFSLFLLILGCNQTSNGIETQSTAAENVNRYCVVCHTSQNLPEESLIAPPLEAVKRRYQTEYPVRDTFIQQMTSFVLYPDHEKALMFGAVRRFQIMPKQPIEGAAIAEIAAFIFDNRLDQPDWFEAHYQQSHPQASASLPDYQDQFKQLDETMDLHLNEGAKWIIPNELFARVRQLQAYVNSLKSENSLEDYPIIAQAIRSKMPSTSMSAFDNNTVYRNFQSVLETKIAYLEQSETKEQGEYALLQINQQLLLFDAYFMAKE

Foldseek 3Di:
DDDDDDDPPPPPPPPPPPPPPPPPPDALVRCCVVFPCVQLPQDQDDPVPHLAHHLVVVLVQLCLVCVDLVSQLVLQLVCLQPPDQLSDRQLLRCLQNNTDDRDPDDSVSSSSNSNCSNPDDDRHHPCPVVVVCLQDVDRDDPDPPPSVVLVVLVVVLPCPQPVQPAAEFAQVLVVLLVVLLVVLSPDHSRDDLVCQLVVLVVSVVSHDDPVVTPCPPPVNVVSLVVSLNVLSVQSNVDPDPSSNSSSSSSNNVSSVCCVSHYDYDD